Protein AF-A0AAD4LPW8-F1 (afdb_monomer)

Foldseek 3Di:
DPPPPPQDWAKDWDFAPDPDPRFFTKIWTFDQDPNWTKIWIWTQGPVVRDTHTDDMATDPARWQYKDWAFADFQQQPPPPPPDDPDPPPVGTFTKMWTWHQAQWIWIDGPVDNDTRDILDDDDDDDPDPDDLDQQDFFTGDGTWQEKDADPVLRQWIWTWGQNQKIFIGGRNDDSPRGTPGIGNPPGPGGDNYD

Solvent-accessible surface area (backbone atoms only — not comparable to full-atom values): 11285 Å² total; per-residue (Å²): 134,84,79,78,73,77,73,71,60,33,71,46,82,44,72,65,90,70,98,59,80,94,57,62,39,29,43,40,37,35,45,68,58,97,85,45,29,31,35,45,35,28,42,33,42,71,96,75,73,41,76,42,83,72,56,72,44,82,50,97,44,55,59,49,23,68,37,76,44,52,54,68,45,50,67,64,65,76,83,74,72,86,81,66,97,68,67,98,68,88,65,65,41,52,32,40,40,34,20,16,62,44,38,46,52,42,29,31,37,74,87,46,100,51,82,42,45,62,46,68,75,79,79,98,70,77,99,64,80,89,65,85,62,75,77,50,63,44,45,62,68,30,26,24,37,18,54,40,71,37,87,84,55,58,46,36,36,38,39,10,13,57,59,17,28,37,36,34,35,52,40,69,45,65,47,82,71,39,32,76,41,58,44,58,85,82,40,95,49,58,28,68,67,96

InterPro domains:
  IPR001680 WD40 repeat [PF00400] (139-170)
  IPR001680 WD40 repeat [PS50082] (137-172)
  IPR001680 WD40 repeat [SM00320] (131-170)
  IPR015943 WD40/YVTN repeat-like-containing domain superfamily [G3DSA:2.130.10.10] (21-194)
  IPR019775 WD40 repeat, conserved site [PS00678] (157-171)
  IPR036322 WD40-repeat-containing domain superfamily [SSF50978] (92-175)
  IPR044285 Periodic tryptophan protein 1 [PTHR14091] (22-194)

Nearest PDB structures (foldseek):
  8j07-assembly1_q1  TM=5.136E-01  e=5.773E-03  Homo sapiens
  5fxy-assembly4_E  TM=2.939E-01  e=5.039E-04  Homo sapiens
  7aoa-assembly1_G  TM=2.814E-01  e=5.908E-04  Homo sapiens
  1mol-assembly2_B  TM=5.900E-01  e=5.386E+00  Dioscoreophyllum cumminsii
  2qgu-assembly1_A  TM=4.194E-01  e=1.769E+00  Ralstonia pseudosolanacearum GMI1000

Structure (mmCIF, N/CA/C/O backbone):
data_AF-A0AAD4LPW8-F1
#
_entry.id   AF-A0AAD4LPW8-F1
#
loop_
_atom_site.group_PDB
_atom_site.id
_atom_site.type_symbol
_atom_site.label_atom_id
_atom_site.label_alt_id
_atom_site.label_comp_id
_atom_site.label_asym_id
_atom_site.label_entity_id
_atom_site.label_seq_id
_atom_site.pdbx_PDB_ins_code
_atom_site.Cartn_x
_atom_site.Cartn_y
_atom_site.Cartn_z
_atom_site.occupancy
_atom_site.B_iso_or_equiv
_atom_site.auth_seq_id
_atom_site.auth_comp_id
_atom_site.auth_asym_id
_atom_site.auth_atom_id
_atom_site.pdbx_PDB_model_num
ATOM 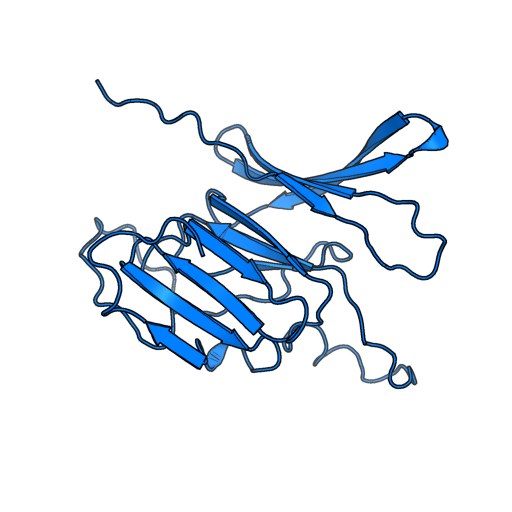1 N N . MET A 1 1 ? 17.846 25.582 -9.496 1.00 32.75 1 MET A N 1
ATOM 2 C CA . MET A 1 1 ? 16.695 25.630 -8.568 1.00 32.75 1 MET A CA 1
ATOM 3 C C . MET A 1 1 ? 16.017 24.270 -8.540 1.00 32.75 1 MET A C 1
ATOM 5 O O . MET A 1 1 ? 15.215 23.969 -9.413 1.00 32.75 1 MET A O 1
ATOM 9 N N . THR A 1 2 ? 16.374 23.423 -7.581 1.00 32.78 2 THR A N 1
ATOM 10 C CA . THR A 1 2 ? 15.652 22.179 -7.294 1.00 32.78 2 THR A CA 1
ATOM 11 C C . THR A 1 2 ? 14.359 22.549 -6.574 1.00 32.78 2 THR A C 1
ATOM 13 O O . THR A 1 2 ? 14.384 23.063 -5.457 1.00 32.78 2 THR A O 1
ATOM 16 N N . LYS A 1 3 ? 13.214 22.368 -7.240 1.00 36.97 3 LYS A N 1
ATOM 17 C CA . LYS A 1 3 ? 11.907 22.489 -6.589 1.00 36.97 3 LYS A CA 1
ATOM 18 C C . LYS A 1 3 ? 11.847 21.408 -5.513 1.00 36.97 3 LYS A C 1
ATOM 20 O O . LYS A 1 3 ? 11.774 20.229 -5.834 1.00 36.97 3 LYS A O 1
ATOM 25 N N . LYS A 1 4 ? 11.921 21.823 -4.249 1.00 35.53 4 LYS A N 1
ATOM 26 C CA . LYS A 1 4 ? 11.616 20.985 -3.090 1.00 35.53 4 LYS A CA 1
ATOM 27 C C . LYS A 1 4 ? 10.133 20.637 -3.227 1.00 35.53 4 LYS A C 1
ATOM 29 O O . LYS A 1 4 ? 9.277 21.474 -2.955 1.00 35.53 4 LYS A O 1
ATOM 34 N N . THR A 1 5 ? 9.825 19.470 -3.785 1.00 38.91 5 THR A N 1
ATOM 35 C CA . THR A 1 5 ? 8.472 18.920 -3.749 1.00 38.91 5 THR A CA 1
ATOM 36 C C . THR A 1 5 ? 8.120 18.785 -2.279 1.00 38.91 5 THR A C 1
ATOM 38 O O . THR A 1 5 ? 8.704 17.969 -1.573 1.00 38.91 5 THR A O 1
ATOM 41 N N . MET A 1 6 ? 7.241 19.663 -1.801 1.00 39.19 6 MET A N 1
ATOM 42 C CA . MET A 1 6 ? 6.574 19.514 -0.517 1.00 39.19 6 MET A CA 1
ATOM 43 C C . MET A 1 6 ? 5.815 18.190 -0.634 1.00 39.19 6 MET A C 1
ATOM 45 O O . MET A 1 6 ? 4.819 18.117 -1.355 1.00 39.19 6 MET A O 1
ATOM 49 N N . GLY A 1 7 ? 6.399 17.116 -0.099 1.00 46.75 7 GLY A N 1
ATOM 50 C CA . GLY A 1 7 ? 5.837 15.777 -0.205 1.00 46.75 7 GLY A CA 1
ATOM 51 C C . GLY A 1 7 ? 4.431 15.818 0.369 1.00 46.75 7 GLY A C 1
ATOM 52 O O . GLY A 1 7 ? 4.245 16.211 1.517 1.00 46.75 7 GLY A O 1
ATOM 53 N N . ARG A 1 8 ? 3.425 15.497 -0.445 1.00 57.12 8 ARG A N 1
ATOM 54 C CA . ARG A 1 8 ? 2.087 15.254 0.085 1.00 57.12 8 ARG A CA 1
ATOM 55 C C . ARG A 1 8 ? 2.178 13.946 0.855 1.00 57.12 8 ARG A C 1
ATOM 57 O O . ARG A 1 8 ? 2.420 12.912 0.246 1.00 57.12 8 ARG A O 1
ATOM 64 N N . HIS A 1 9 ? 2.043 14.019 2.171 1.00 67.12 9 HIS A N 1
ATOM 65 C CA . HIS A 1 9 ? 1.960 12.843 3.025 1.00 67.12 9 HIS A CA 1
ATOM 66 C C . HIS A 1 9 ? 0.650 12.106 2.717 1.00 67.12 9 HIS A C 1
ATOM 68 O O . HIS A 1 9 ? -0.410 12.738 2.778 1.00 67.12 9 HIS A O 1
ATOM 74 N N . PRO A 1 10 ? 0.68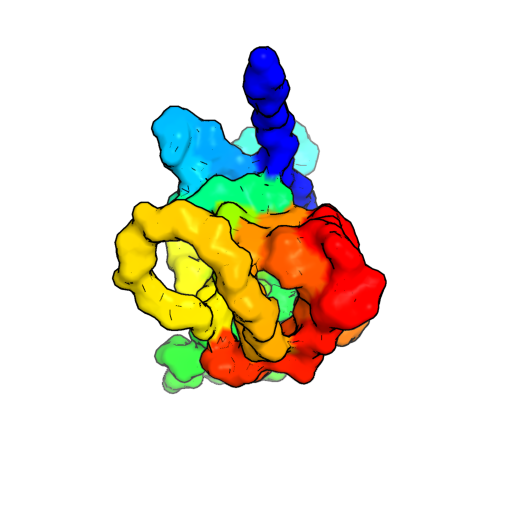9 10.820 2.326 1.00 67.75 10 PRO A N 1
ATOM 75 C CA . PRO A 1 10 ? -0.520 10.026 2.155 1.00 67.75 10 PRO A CA 1
ATOM 76 C C . PRO A 1 10 ? -1.320 9.978 3.459 1.00 67.75 10 PRO A C 1
ATOM 78 O O . PRO A 1 10 ? -0.756 9.757 4.531 1.00 67.75 10 PRO A O 1
ATOM 81 N N . VAL A 1 11 ? -2.633 10.183 3.361 1.00 70.69 11 VAL A N 1
ATOM 82 C CA . VAL A 1 11 ? -3.569 10.113 4.488 1.00 70.69 11 VAL A CA 1
ATOM 83 C C . VAL A 1 11 ? -4.793 9.318 4.058 1.00 70.69 11 VAL A C 1
ATOM 85 O O . VAL A 1 11 ? -5.316 9.532 2.959 1.00 70.69 11 VAL A O 1
ATOM 88 N N . ARG A 1 12 ? -5.271 8.418 4.919 1.00 78.50 12 ARG A N 1
ATOM 89 C CA . ARG A 1 12 ? -6.495 7.649 4.682 1.00 78.50 12 ARG A CA 1
ATOM 90 C C . ARG A 1 12 ? -7.323 7.563 5.957 1.00 78.50 12 ARG A C 1
ATOM 92 O O . ARG A 1 12 ? -6.792 7.283 7.028 1.00 78.50 12 ARG A O 1
ATOM 99 N N . LEU A 1 13 ? -8.622 7.805 5.811 1.00 72.56 13 LEU A N 1
ATOM 100 C CA . LEU A 1 13 ? -9.614 7.484 6.830 1.00 72.56 13 LEU A CA 1
ATOM 101 C C . LEU A 1 13 ? -9.980 6.005 6.694 1.00 72.56 13 LEU A C 1
ATOM 103 O O . LEU A 1 13 ? -10.217 5.519 5.584 1.00 72.56 13 LEU A O 1
ATOM 107 N N . VAL A 1 14 ? -10.004 5.312 7.819 1.00 71.69 14 VAL A N 1
ATOM 108 C CA . VAL A 1 14 ? -10.199 3.874 7.942 1.00 71.69 14 VAL A CA 1
ATOM 109 C C . VAL A 1 14 ? -11.299 3.617 8.963 1.00 71.69 14 VAL A C 1
ATOM 111 O O . VAL A 1 14 ? -11.351 4.282 9.991 1.00 71.69 14 VAL A O 1
ATOM 114 N N . THR A 1 15 ? -12.156 2.635 8.706 1.00 58.91 15 THR A N 1
ATOM 115 C CA . THR A 1 15 ? -13.159 2.183 9.677 1.00 58.91 15 THR A CA 1
ATOM 116 C C . THR A 1 15 ? -12.912 0.694 9.949 1.00 58.91 15 THR A C 1
ATOM 118 O O . THR A 1 15 ? -13.278 -0.134 9.111 1.00 58.91 15 THR A O 1
ATOM 121 N N . PRO A 1 16 ? -12.235 0.330 11.054 1.00 55.53 16 PRO A N 1
ATOM 122 C CA . PRO A 1 16 ? -12.003 -1.057 11.426 1.00 55.53 16 PRO A CA 1
ATOM 123 C C . PRO A 1 16 ? -13.326 -1.739 11.797 1.00 55.53 16 PRO A C 1
ATOM 125 O O . PRO A 1 16 ? -14.114 -1.231 12.592 1.00 55.53 16 PRO A O 1
ATOM 128 N N . TYR A 1 17 ? -13.575 -2.919 11.227 1.00 51.06 17 TYR A N 1
ATOM 129 C CA . TYR A 1 17 ? -14.724 -3.753 11.585 1.00 51.06 17 TYR A CA 1
ATOM 130 C C . TYR A 1 17 ? -14.317 -4.731 12.685 1.00 51.06 17 TYR A C 1
ATOM 132 O O . TYR A 1 17 ? -13.975 -5.878 12.412 1.00 51.06 17 TYR A O 1
ATOM 140 N N . LEU A 1 18 ? -14.349 -4.278 13.936 1.00 49.88 18 LEU A N 1
ATOM 141 C CA . LEU A 1 18 ? -13.960 -5.079 15.098 1.00 49.88 18 LEU A CA 1
ATOM 142 C C . LEU A 1 18 ? -15.156 -5.283 16.036 1.00 49.88 18 LEU A C 1
ATOM 144 O O . LEU A 1 18 ? -15.188 -4.740 17.128 1.00 49.88 18 LEU A O 1
ATOM 148 N N . GLY A 1 19 ? -16.174 -6.036 15.591 1.00 45.19 19 GLY A N 1
ATOM 149 C CA . GLY A 1 19 ? -17.194 -6.695 16.444 1.00 45.19 19 GLY A CA 1
ATOM 150 C C . GLY A 1 19 ? -18.007 -5.851 17.452 1.00 45.19 19 GLY A C 1
ATOM 151 O O . GLY A 1 19 ? -18.804 -6.407 18.202 1.00 45.19 19 GLY A O 1
ATOM 152 N N . SER A 1 20 ? -17.827 -4.536 17.464 1.00 39.06 20 SER A N 1
ATOM 153 C CA . SER A 1 20 ? -18.406 -3.498 18.326 1.00 39.06 20 SER A CA 1
ATOM 154 C C . SER A 1 20 ? -19.072 -2.455 17.405 1.00 39.06 20 SER A C 1
ATOM 156 O O . SER A 1 20 ? -18.844 -2.532 16.191 1.00 39.06 20 SER A O 1
ATOM 158 N N . PRO A 1 21 ? -19.932 -1.520 17.875 1.00 43.72 21 PRO A N 1
ATOM 159 C CA . PRO A 1 21 ? -20.573 -0.559 16.980 1.00 43.72 21 PRO A CA 1
ATOM 160 C C . PRO A 1 21 ? -19.535 0.166 16.102 1.00 43.72 21 PRO A C 1
ATOM 162 O O . PRO A 1 21 ? -18.393 0.326 16.524 1.00 43.72 21 PRO A O 1
ATOM 165 N N . PRO A 1 22 ? -19.912 0.596 14.886 1.00 50.12 22 PRO A N 1
ATOM 166 C CA . PRO A 1 22 ? -19.011 1.127 13.856 1.00 50.12 22 PRO A CA 1
ATOM 167 C C . PRO A 1 22 ? -18.485 2.544 14.176 1.00 50.12 22 PRO A C 1
ATOM 169 O O . PRO A 1 22 ? -18.593 3.441 13.346 1.00 50.12 22 PRO A O 1
ATOM 172 N N . THR A 1 23 ? -17.978 2.779 15.388 1.00 51.69 23 THR A N 1
ATOM 173 C CA . THR A 1 23 ? -17.703 4.123 15.921 1.00 51.69 23 THR A CA 1
ATOM 174 C C . THR A 1 23 ? -16.236 4.532 15.896 1.00 51.69 23 THR A C 1
ATOM 176 O O . THR A 1 23 ? -15.961 5.728 15.887 1.00 51.69 23 THR A O 1
ATOM 179 N N . ASP A 1 24 ? -15.293 3.591 15.830 1.00 63.88 24 ASP A N 1
ATOM 180 C CA . ASP A 1 24 ? -13.871 3.933 15.946 1.00 63.88 24 ASP A CA 1
ATOM 181 C C . ASP A 1 24 ? -13.298 4.300 14.578 1.00 63.88 24 ASP A C 1
ATOM 183 O O . ASP A 1 24 ? -12.647 3.510 13.903 1.00 63.88 24 ASP A O 1
ATOM 187 N N . ASN A 1 25 ? -13.565 5.523 14.131 1.00 78.31 25 ASN A N 1
ATOM 188 C CA . ASN A 1 25 ? -12.955 6.054 12.920 1.00 78.31 25 ASN A CA 1
ATOM 189 C C . ASN A 1 25 ? -11.447 6.217 13.147 1.00 78.31 25 ASN A C 1
ATOM 191 O O . ASN A 1 25 ? -11.024 6.947 14.035 1.00 78.31 25 ASN A O 1
ATOM 195 N N . MET A 1 26 ? -10.617 5.568 12.339 1.00 83.12 26 MET A N 1
ATOM 196 C CA . MET A 1 26 ? -9.165 5.686 12.425 1.00 83.12 26 MET A CA 1
ATOM 197 C C . MET A 1 26 ? -8.615 6.568 11.311 1.00 83.12 26 MET A C 1
ATOM 199 O O . MET A 1 26 ? -9.004 6.455 10.149 1.00 83.12 26 MET A O 1
ATOM 203 N N . LEU A 1 27 ? -7.654 7.419 11.645 1.00 87.62 27 LEU A N 1
ATOM 204 C CA . LEU A 1 27 ? -6.863 8.165 10.679 1.00 87.62 27 LEU A CA 1
ATOM 205 C C . LEU A 1 27 ? -5.469 7.553 10.609 1.00 87.62 27 LEU A C 1
ATOM 207 O O . LEU A 1 27 ? -4.785 7.445 11.623 1.00 87.62 27 LEU A O 1
ATOM 211 N N . VAL A 1 28 ? -5.035 7.197 9.405 1.00 89.62 28 VAL A N 1
ATOM 212 C CA . VAL A 1 28 ? -3.671 6.725 9.158 1.00 89.62 28 VAL A CA 1
ATOM 213 C C . VAL A 1 28 ? -2.951 7.758 8.313 1.00 89.62 28 VAL A C 1
ATOM 215 O O . VAL A 1 28 ? -3.442 8.152 7.248 1.00 89.62 28 VAL A O 1
ATOM 218 N N . THR A 1 29 ? -1.788 8.203 8.778 1.00 91.25 29 THR A N 1
ATOM 219 C CA . THR A 1 29 ? -0.941 9.148 8.049 1.00 91.25 29 THR A CA 1
ATOM 220 C C . THR A 1 29 ? 0.445 8.558 7.850 1.00 91.25 29 THR A C 1
ATOM 222 O O . THR A 1 29 ? 0.968 7.865 8.717 1.00 91.25 29 THR A O 1
ATOM 225 N N . ALA A 1 30 ? 1.039 8.809 6.687 1.00 90.94 30 ALA A N 1
ATOM 226 C CA . ALA A 1 30 ? 2.393 8.374 6.382 1.00 90.94 30 ALA A CA 1
ATOM 227 C C . ALA A 1 30 ? 3.309 9.599 6.289 1.00 90.94 30 ALA A C 1
ATOM 229 O O . ALA A 1 30 ? 3.239 10.388 5.339 1.00 90.94 30 ALA A O 1
ATOM 230 N N . ILE A 1 31 ? 4.157 9.779 7.297 1.00 90.31 31 ILE A N 1
ATOM 231 C CA . ILE A 1 31 ? 4.982 10.971 7.491 1.00 90.31 31 ILE A CA 1
ATOM 232 C C . ILE A 1 31 ? 6.469 10.619 7.439 1.00 90.31 31 ILE A C 1
ATOM 234 O O . ILE A 1 31 ? 6.883 9.491 7.686 1.00 90.31 31 ILE A O 1
ATOM 238 N N . VAL A 1 32 ? 7.290 11.605 7.081 1.00 89.25 32 VAL A N 1
ATOM 239 C CA . VAL A 1 32 ? 8.742 11.522 7.248 1.00 89.25 32 VAL A CA 1
ATOM 240 C C . VAL A 1 32 ? 9.158 12.622 8.202 1.00 89.25 32 VAL A C 1
ATOM 242 O O . VAL A 1 32 ? 9.162 13.798 7.835 1.00 89.25 32 VAL A O 1
ATOM 245 N N . GLU A 1 33 ? 9.508 12.240 9.422 1.00 88.31 33 GLU A N 1
ATOM 246 C CA . GLU A 1 33 ? 9.934 13.166 10.462 1.00 88.31 33 GLU A CA 1
ATOM 247 C C . GLU A 1 33 ? 11.427 12.982 10.710 1.00 88.31 33 GLU A C 1
ATOM 249 O O . GLU A 1 33 ? 11.900 11.869 10.899 1.00 88.31 33 GLU A O 1
ATOM 254 N N . GLN A 1 34 ? 12.202 14.067 10.627 1.00 89.12 34 GLN A N 1
ATOM 255 C CA . GLN A 1 34 ? 13.663 14.019 10.798 1.00 89.12 34 GLN A CA 1
ATOM 256 C C . GLN A 1 34 ? 14.363 12.939 9.943 1.00 89.12 34 GLN A C 1
ATOM 258 O O . GLN A 1 34 ? 15.361 12.358 10.358 1.00 89.12 34 GLN A O 1
ATOM 263 N N . ASN A 1 35 ? 13.863 12.709 8.722 1.00 86.88 35 ASN A N 1
ATOM 264 C CA . ASN A 1 35 ? 14.354 11.684 7.791 1.00 86.88 35 ASN A CA 1
ATOM 265 C C . ASN A 1 35 ? 14.059 10.225 8.202 1.00 86.88 35 ASN A C 1
ATOM 267 O O . ASN A 1 35 ? 14.631 9.304 7.625 1.00 86.88 35 ASN A O 1
ATOM 271 N N . VAL A 1 36 ? 13.153 10.011 9.157 1.00 91.25 36 VAL A N 1
ATOM 272 C CA . VAL A 1 36 ? 12.639 8.695 9.547 1.00 91.25 36 VAL A CA 1
ATOM 273 C C . VAL A 1 36 ? 11.223 8.537 8.981 1.00 91.25 36 VAL A C 1
ATOM 275 O O . VAL A 1 36 ? 10.336 9.316 9.344 1.00 91.25 36 VAL A O 1
ATOM 278 N N . PRO A 1 37 ? 10.991 7.597 8.046 1.00 92.12 37 PRO A N 1
ATOM 279 C CA . PRO A 1 37 ? 9.663 7.349 7.506 1.00 92.12 37 PRO A CA 1
ATOM 280 C C . PRO A 1 37 ? 8.838 6.494 8.478 1.00 92.12 37 PRO A C 1
ATOM 282 O O . PRO A 1 37 ? 9.288 5.446 8.941 1.00 92.12 37 PRO A O 1
ATOM 285 N N . GLN A 1 38 ? 7.623 6.944 8.778 1.00 90.50 38 GLN A N 1
ATOM 286 C CA . GLN A 1 38 ? 6.753 6.332 9.778 1.00 90.50 38 GLN A CA 1
ATOM 287 C C . GLN A 1 38 ? 5.273 6.458 9.398 1.00 90.50 38 GLN A C 1
ATOM 289 O O . GLN A 1 38 ? 4.862 7.396 8.709 1.00 90.50 38 GLN A O 1
ATOM 294 N N . LEU A 1 39 ? 4.474 5.503 9.858 1.00 90.19 39 LEU A N 1
ATOM 295 C CA . LEU A 1 39 ? 3.023 5.592 9.916 1.00 90.19 39 LEU A CA 1
ATOM 296 C C . LEU A 1 39 ? 2.609 6.051 11.297 1.00 90.19 39 LEU A C 1
ATOM 298 O O . LEU A 1 39 ? 3.084 5.489 12.278 1.00 90.19 39 LEU A O 1
ATOM 302 N N . HIS A 1 40 ? 1.689 7.002 11.350 1.00 89.88 40 HIS A N 1
ATOM 303 C CA . HIS A 1 40 ? 1.006 7.394 12.573 1.00 89.88 40 HIS A CA 1
ATOM 304 C C . HIS A 1 40 ? -0.447 6.957 12.490 1.00 89.88 40 HIS A C 1
ATOM 306 O O . HIS A 1 40 ? -1.136 7.237 11.500 1.00 89.88 40 HIS A O 1
ATOM 312 N N . PHE A 1 41 ? -0.908 6.281 13.535 1.00 87.75 41 PHE A N 1
ATOM 313 C CA . PHE A 1 41 ? -2.287 5.840 13.669 1.00 87.75 41 PHE A CA 1
ATOM 314 C C . PHE A 1 41 ? -2.982 6.688 14.723 1.00 87.75 41 PHE A C 1
ATOM 316 O O . PHE A 1 41 ? -2.490 6.828 15.841 1.00 87.75 41 PHE A O 1
ATOM 323 N N . PHE A 1 42 ? -4.149 7.217 14.380 1.00 87.19 42 PHE A N 1
ATOM 324 C CA . PHE A 1 42 ? -4.993 7.967 15.297 1.00 87.19 42 PHE A CA 1
ATOM 325 C C . PHE A 1 42 ? -6.390 7.359 15.342 1.00 87.19 42 PHE A C 1
ATOM 327 O O . PHE A 1 42 ? -6.894 6.904 14.317 1.00 87.19 42 PHE A O 1
ATOM 334 N N . VAL A 1 43 ? -7.028 7.397 16.508 1.00 86.94 43 VAL A N 1
ATOM 335 C CA . VAL A 1 43 ? -8.440 7.041 16.691 1.00 86.94 43 VAL A CA 1
ATOM 336 C C . VAL A 1 43 ? -9.220 8.327 16.928 1.00 86.94 43 VAL A C 1
ATOM 338 O O . VAL A 1 43 ? -8.819 9.168 17.735 1.00 86.94 43 VAL A O 1
ATOM 341 N N . PHE A 1 44 ? -10.308 8.491 16.188 1.00 85.00 44 PHE A N 1
ATOM 342 C CA . PHE A 1 44 ? -11.239 9.596 16.307 1.00 85.00 44 PHE A CA 1
ATOM 343 C C . PHE A 1 44 ? -12.459 9.154 17.111 1.00 85.00 44 PHE A C 1
ATOM 345 O O . PHE A 1 44 ? -13.230 8.303 16.669 1.00 85.00 44 PHE A O 1
ATOM 352 N N . ASP A 1 45 ? -12.625 9.767 18.278 1.00 83.88 45 ASP A N 1
ATOM 353 C CA . ASP A 1 45 ? -13.783 9.597 19.146 1.00 83.88 45 ASP A CA 1
ATOM 354 C C . ASP A 1 45 ? -14.838 10.652 18.785 1.00 83.88 45 ASP A C 1
ATOM 356 O O . ASP A 1 45 ? -14.723 11.825 19.145 1.00 83.88 45 ASP A O 1
ATOM 360 N N . GLU A 1 46 ? -15.855 10.242 18.024 1.00 81.94 46 GLU A N 1
ATOM 361 C CA . GLU A 1 46 ? -16.908 11.127 17.510 1.00 81.94 46 GLU A CA 1
ATOM 362 C C . GLU A 1 46 ? -17.682 11.870 18.624 1.00 81.94 46 GLU A C 1
ATOM 364 O O . GLU A 1 46 ? -17.833 13.087 18.508 1.00 81.94 46 GLU A O 1
ATOM 369 N N . PRO A 1 47 ? -18.109 11.225 19.732 1.00 85.31 47 PRO A N 1
ATOM 370 C CA . PRO A 1 47 ? -18.732 11.909 20.868 1.00 85.31 47 PRO A CA 1
ATOM 371 C C . PRO A 1 47 ? -17.929 13.062 21.480 1.00 85.31 47 PRO A C 1
ATOM 373 O O . PRO A 1 47 ? -18.529 14.020 21.971 1.00 85.31 47 PRO A O 1
ATOM 376 N N . THR A 1 48 ? -16.598 12.959 21.516 1.00 85.69 48 THR A N 1
ATOM 377 C CA . THR A 1 48 ? -15.729 13.971 22.142 1.00 85.69 48 THR A CA 1
ATOM 378 C C . THR A 1 48 ? -15.009 14.858 21.128 1.00 85.69 48 THR A C 1
ATOM 380 O O . THR A 1 48 ? -14.302 15.783 21.531 1.00 85.69 48 THR A O 1
ATOM 383 N N . GLU A 1 49 ? -15.190 14.591 19.829 1.00 86.81 49 GLU A N 1
ATOM 384 C CA . GLU A 1 49 ? -14.445 15.186 18.711 1.00 86.81 49 GLU A CA 1
ATOM 385 C C . GLU A 1 49 ? -12.917 15.130 18.904 1.00 86.81 49 GLU A C 1
ATOM 387 O O . GLU A 1 49 ? -12.164 15.972 18.405 1.00 86.81 49 GLU A O 1
ATOM 392 N N . TYR A 1 50 ? -12.438 14.132 19.648 1.00 85.50 50 TYR A N 1
ATOM 393 C CA . TYR A 1 50 ? -11.033 13.994 19.999 1.00 85.50 50 TYR A CA 1
ATOM 394 C C . TYR A 1 50 ? -10.321 13.037 19.042 1.00 85.50 50 TYR A C 1
ATOM 396 O O . TYR A 1 50 ? -10.773 11.920 18.803 1.00 85.50 50 TYR A O 1
ATOM 404 N N . LEU A 1 51 ? -9.169 13.466 18.521 1.00 86.94 51 LEU A N 1
ATOM 405 C CA . LEU A 1 51 ? -8.269 12.634 17.725 1.00 86.94 51 LEU A CA 1
ATOM 406 C C . LEU A 1 51 ? -7.039 12.278 18.568 1.00 86.94 51 LEU A C 1
ATOM 408 O O . LEU A 1 51 ? -6.155 13.113 18.769 1.00 86.94 51 LEU A O 1
ATOM 412 N N . GLY A 1 52 ? -7.001 11.047 19.075 1.00 84.94 52 GLY A N 1
ATOM 413 C CA . GLY A 1 52 ? -5.927 10.546 19.932 1.00 84.94 52 GLY A CA 1
ATOM 414 C C . GLY A 1 52 ? -4.931 9.666 19.170 1.00 84.94 52 GLY A C 1
ATOM 415 O O . GLY A 1 52 ? -5.349 8.934 18.273 1.00 84.94 52 GLY A O 1
ATOM 416 N N . PRO A 1 53 ? -3.627 9.698 19.503 1.00 85.94 53 PRO A N 1
ATOM 417 C CA . PRO A 1 53 ? -2.655 8.764 18.940 1.00 85.94 53 PRO A CA 1
ATOM 418 C C . PRO A 1 53 ? -2.930 7.336 19.429 1.00 85.94 53 PRO A C 1
ATOM 420 O O . PRO A 1 53 ? -3.322 7.133 20.577 1.00 85.94 53 PRO A O 1
ATOM 423 N N . HIS A 1 54 ? -2.697 6.351 18.566 1.00 82.94 54 HIS A N 1
ATOM 424 C CA . HIS A 1 54 ? -2.876 4.932 18.868 1.00 82.94 54 HIS A CA 1
ATOM 425 C C . HIS A 1 54 ? -1.529 4.200 18.944 1.00 82.94 54 HIS A C 1
ATOM 427 O O . HIS A 1 54 ? -1.177 3.664 19.990 1.00 82.94 54 HIS A O 1
ATOM 433 N N . HIS A 1 55 ? -0.750 4.213 17.865 1.00 85.12 55 HIS A N 1
ATOM 434 C CA . HIS A 1 55 ? 0.641 3.756 17.816 1.00 85.12 55 HIS A CA 1
ATOM 435 C C . HIS A 1 55 ? 1.293 4.281 16.535 1.00 85.12 55 HIS A C 1
ATOM 437 O O . HIS A 1 55 ? 0.601 4.809 15.664 1.00 85.12 55 HIS A O 1
ATOM 443 N N . ASP A 1 56 ? 2.601 4.070 16.410 1.00 87.44 56 ASP A N 1
ATOM 444 C CA . ASP A 1 56 ? 3.364 4.395 15.211 1.00 87.44 56 ASP A CA 1
ATOM 445 C C . ASP A 1 56 ? 4.102 3.156 14.698 1.00 87.44 56 ASP A C 1
ATOM 447 O O . ASP A 1 56 ? 4.447 2.260 15.472 1.00 87.44 56 ASP A O 1
ATOM 451 N N . LEU A 1 57 ? 4.371 3.113 13.393 1.00 88.00 57 LEU A N 1
ATOM 452 C CA . LEU A 1 57 ? 5.120 2.029 12.760 1.00 88.00 57 LEU A CA 1
ATOM 453 C C . LEU A 1 57 ? 6.206 2.580 11.836 1.00 88.00 57 LEU A C 1
ATOM 455 O O . LEU A 1 57 ? 5.952 3.473 11.031 1.00 88.00 57 LEU A O 1
ATOM 459 N N . LEU A 1 58 ? 7.419 2.032 11.920 1.00 89.88 58 LEU A N 1
ATOM 460 C CA . LEU A 1 58 ? 8.533 2.429 11.056 1.00 89.88 58 LEU A CA 1
ATOM 461 C C . LEU A 1 58 ? 8.430 1.772 9.680 1.00 89.88 58 LEU A C 1
ATOM 463 O O . LEU A 1 58 ? 8.252 0.560 9.565 1.00 89.88 58 LEU A O 1
ATOM 467 N N . LEU A 1 59 ? 8.608 2.576 8.637 1.00 89.25 59 LEU A N 1
ATOM 468 C CA . LEU A 1 59 ? 8.614 2.111 7.254 1.00 89.25 59 LEU A CA 1
ATOM 469 C C . LEU A 1 59 ? 10.038 1.837 6.774 1.00 89.25 59 LEU A C 1
ATOM 471 O O . LEU A 1 59 ? 11.008 2.394 7.289 1.00 89.25 59 LEU A O 1
ATOM 475 N N . SER A 1 60 ? 10.173 1.006 5.739 1.00 87.81 60 SER A N 1
ATOM 476 C CA . SER A 1 60 ? 11.487 0.762 5.126 1.00 87.81 60 SER A CA 1
ATOM 477 C C . SER A 1 60 ? 12.013 1.964 4.340 1.00 87.81 60 SER A C 1
ATOM 479 O O . SER A 1 60 ? 13.224 2.113 4.184 1.00 87.81 60 SER A O 1
ATOM 481 N N . SER A 1 61 ? 11.114 2.804 3.820 1.00 92.75 61 SER A N 1
ATOM 482 C CA . SER A 1 61 ? 11.440 3.901 2.912 1.00 92.75 61 SER A CA 1
ATOM 483 C C . SER A 1 61 ? 10.330 4.955 2.877 1.00 92.75 61 SER A C 1
ATOM 485 O O . SER A 1 61 ? 9.283 4.806 3.507 1.00 92.75 61 SER A O 1
ATOM 487 N N . MET A 1 62 ? 10.561 6.055 2.156 1.00 92.50 62 MET A N 1
ATOM 488 C CA . MET A 1 62 ? 9.637 7.189 2.090 1.00 92.50 62 MET A CA 1
ATOM 489 C C . MET A 1 62 ? 8.291 6.769 1.468 1.00 92.50 62 MET A C 1
ATOM 491 O O . MET A 1 62 ? 8.284 6.304 0.324 1.00 92.50 62 MET A O 1
ATOM 495 N N . PRO A 1 63 ? 7.160 6.954 2.174 1.00 94.31 63 PRO A N 1
ATOM 496 C CA . PRO A 1 63 ? 5.841 6.579 1.677 1.00 94.31 63 PRO A CA 1
ATOM 497 C C . PRO A 1 63 ? 5.373 7.524 0.568 1.00 94.31 63 PRO A C 1
ATOM 499 O O . PRO A 1 63 ? 5.532 8.742 0.659 1.00 94.31 63 PRO A O 1
ATOM 502 N N . LEU A 1 64 ? 4.755 6.956 -0.466 1.00 94.38 64 LEU A N 1
ATOM 503 C CA . LEU A 1 64 ? 4.238 7.674 -1.635 1.00 94.38 64 LEU A CA 1
ATOM 504 C C . LEU A 1 64 ? 2.727 7.507 -1.800 1.00 94.38 64 LEU A C 1
ATOM 506 O O . LEU A 1 64 ? 2.050 8.438 -2.231 1.00 94.38 64 LEU A O 1
ATOM 510 N N . CYS A 1 65 ? 2.190 6.343 -1.438 1.00 94.12 65 CYS A N 1
ATOM 511 C CA . CYS A 1 65 ? 0.758 6.069 -1.461 1.00 94.12 65 CYS A CA 1
ATOM 512 C C . CYS A 1 65 ? 0.367 5.076 -0.360 1.00 94.12 65 CYS A C 1
ATOM 514 O O . CYS A 1 65 ? 1.206 4.328 0.143 1.00 94.12 65 CYS A O 1
ATOM 516 N N . LEU A 1 66 ? -0.911 5.097 0.019 1.00 93.25 66 LEU A N 1
ATOM 517 C CA . LEU A 1 66 ? -1.473 4.276 1.086 1.00 93.25 66 LEU A CA 1
ATOM 518 C C . LEU A 1 66 ? -2.890 3.855 0.698 1.00 93.25 66 LEU A C 1
ATOM 520 O O . LEU A 1 66 ? -3.680 4.703 0.283 1.00 93.25 66 LEU A O 1
ATOM 524 N N . GLU A 1 67 ? -3.211 2.574 0.863 1.00 94.25 67 GLU A N 1
ATOM 525 C CA . GLU A 1 67 ? -4.552 2.036 0.640 1.00 94.25 67 GLU A CA 1
ATOM 526 C C . GLU A 1 67 ? -4.949 1.098 1.782 1.00 94.25 67 GLU A C 1
ATOM 528 O O . GLU A 1 67 ? -4.189 0.216 2.176 1.00 94.25 67 GLU A O 1
ATOM 533 N N . TRP A 1 68 ? -6.153 1.289 2.316 1.00 92.06 68 TRP A N 1
ATOM 534 C CA . TRP A 1 68 ? -6.706 0.424 3.355 1.00 92.06 68 TRP A CA 1
ATOM 535 C C . TRP A 1 68 ? -7.470 -0.749 2.746 1.00 92.06 68 TRP A C 1
ATOM 537 O O . TRP A 1 68 ? -8.190 -0.572 1.760 1.00 92.06 68 TRP A O 1
ATOM 547 N N . LEU A 1 69 ? -7.355 -1.924 3.364 1.00 89.44 69 LEU A N 1
ATOM 548 C CA . LEU A 1 69 ? -8.030 -3.138 2.924 1.00 89.44 69 LEU A CA 1
ATOM 549 C C . LEU A 1 69 ? -8.542 -3.970 4.101 1.00 89.44 69 LEU A C 1
ATOM 551 O O . LEU A 1 69 ? -7.862 -4.119 5.116 1.00 89.44 69 LEU A O 1
ATOM 555 N N . ASP A 1 70 ? -9.728 -4.559 3.916 1.00 87.50 70 ASP A N 1
ATOM 556 C CA . ASP A 1 70 ? -10.361 -5.434 4.912 1.00 87.50 70 ASP A CA 1
ATOM 557 C C . ASP A 1 70 ? -10.107 -6.937 4.686 1.00 87.50 70 ASP A C 1
ATOM 559 O O . ASP A 1 70 ? -10.773 -7.800 5.263 1.00 87.50 70 ASP A O 1
ATOM 563 N N . TYR A 1 71 ? -9.170 -7.266 3.794 1.00 86.50 71 TYR A N 1
ATOM 564 C CA . TYR A 1 71 ? -8.971 -8.615 3.276 1.00 86.50 71 TYR A CA 1
ATOM 565 C C 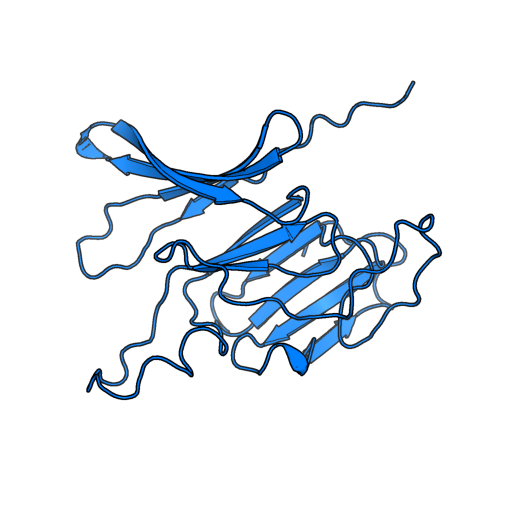. TYR A 1 71 ? -7.743 -9.303 3.891 1.00 86.50 71 TYR A C 1
ATOM 567 O O . TYR A 1 71 ? -6.645 -8.750 3.807 1.00 86.50 71 TYR A O 1
ATOM 575 N N . PRO A 1 72 ? -7.875 -10.523 4.448 1.00 81.38 72 PRO A N 1
ATOM 576 C CA . PRO A 1 72 ? -6.738 -11.253 4.999 1.00 81.38 72 PRO A CA 1
ATOM 577 C C . PRO A 1 72 ? -5.741 -11.636 3.901 1.00 81.38 72 PRO A C 1
ATOM 579 O O . PRO A 1 72 ? -6.076 -12.337 2.946 1.00 81.38 72 PRO A O 1
ATOM 582 N N . VAL A 1 73 ? -4.491 -11.195 4.044 1.00 80.00 73 VAL A N 1
ATOM 583 C CA . VAL A 1 73 ? -3.409 -11.530 3.107 1.00 80.00 73 VAL A CA 1
ATOM 584 C C . VAL A 1 73 ? -2.839 -12.906 3.459 1.00 80.00 73 VAL A C 1
ATOM 586 O O . VAL A 1 73 ? -2.607 -13.200 4.630 1.00 80.00 73 VAL A O 1
ATOM 589 N N . SER A 1 74 ? -2.587 -13.761 2.460 1.00 66.94 74 SER A N 1
ATOM 590 C CA . SER A 1 74 ? -2.248 -15.187 2.652 1.00 66.94 74 SER A CA 1
ATOM 591 C C . SER A 1 74 ? -1.028 -15.479 3.545 1.00 66.94 74 SER A C 1
ATOM 593 O O . SER A 1 74 ? -0.852 -16.633 3.947 1.00 66.94 74 SER A O 1
ATOM 595 N N . SER A 1 75 ? -0.169 -14.502 3.829 1.00 56.53 75 SER A N 1
ATOM 596 C CA . SER A 1 75 ? 0.986 -14.656 4.721 1.00 56.53 75 SER A CA 1
ATOM 597 C C . SER A 1 75 ? 0.683 -14.364 6.195 1.00 56.53 75 SER A C 1
ATOM 599 O O . SER A 1 75 ? 1.501 -14.713 7.034 1.00 56.53 75 SER A O 1
ATOM 601 N N . ALA A 1 76 ? -0.482 -13.794 6.521 1.00 51.97 76 ALA A N 1
ATOM 602 C CA . ALA A 1 76 ? -0.847 -13.428 7.890 1.00 51.97 76 ALA A CA 1
ATOM 603 C C . ALA A 1 76 ? -1.233 -14.626 8.771 1.00 51.97 76 ALA A C 1
ATOM 605 O O . ALA A 1 76 ? -0.955 -14.627 9.961 1.00 51.97 76 ALA A O 1
ATOM 606 N N . ASN A 1 77 ? -1.862 -15.656 8.191 1.00 47.44 77 ASN A N 1
ATOM 607 C CA . ASN A 1 77 ? -2.638 -16.631 8.973 1.00 47.44 77 ASN A CA 1
ATOM 608 C C . ASN A 1 77 ? -2.210 -18.096 8.772 1.00 47.44 77 ASN A C 1
ATOM 610 O O . ASN A 1 77 ? -2.995 -18.998 9.047 1.00 47.44 77 ASN A O 1
ATOM 614 N N . LYS A 1 78 ? -0.999 -18.380 8.266 1.00 49.09 78 LYS A N 1
ATOM 615 C CA . LYS A 1 78 ? -0.557 -19.781 8.079 1.00 49.09 78 LYS A CA 1
ATOM 616 C C . LYS A 1 78 ? 0.161 -20.390 9.286 1.00 49.09 78 LYS A C 1
ATOM 618 O O . LYS A 1 78 ? 0.245 -21.613 9.337 1.00 49.09 78 LYS A O 1
ATOM 623 N N . GLU A 1 79 ? 0.641 -19.589 10.240 1.00 45.72 79 GLU A N 1
ATOM 624 C CA . GLU A 1 79 ? 1.459 -20.096 11.359 1.00 45.72 79 GLU A CA 1
ATOM 625 C C . GLU A 1 79 ? 0.775 -20.049 12.741 1.00 45.72 79 GLU A C 1
ATOM 627 O O . GLU A 1 79 ? 1.223 -20.765 13.631 1.00 45.72 79 GLU A O 1
ATOM 632 N N . GLU A 1 80 ? -0.353 -19.343 12.926 1.00 44.38 80 GLU A N 1
ATOM 633 C CA . GLU A 1 80 ? -1.003 -19.226 14.254 1.00 44.38 80 GLU A CA 1
ATOM 634 C C . GLU A 1 80 ? -2.387 -19.882 14.410 1.00 44.38 80 GLU A C 1
ATOM 636 O O . GLU A 1 80 ? -2.914 -19.934 15.518 1.00 44.38 80 GLU A O 1
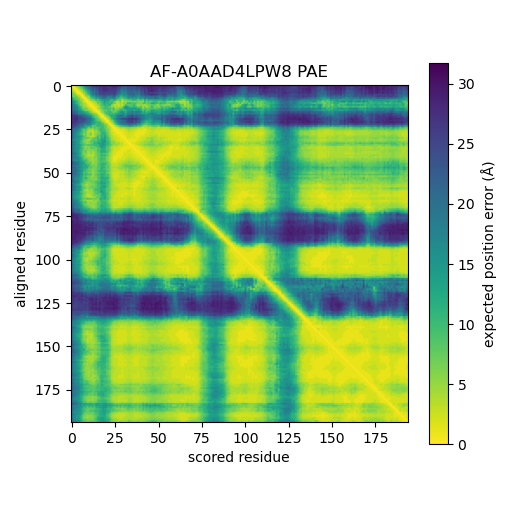ATOM 641 N N . SER A 1 81 ? -2.973 -20.495 13.376 1.00 40.69 81 SER A N 1
ATOM 642 C CA . SER A 1 81 ? -4.227 -21.251 13.540 1.00 40.69 81 SER A CA 1
ATOM 643 C C . SER A 1 81 ? -3.979 -22.760 13.667 1.00 40.69 81 SER A C 1
ATOM 645 O O . SER A 1 81 ? -4.486 -23.550 12.868 1.00 40.69 81 SER A O 1
ATOM 647 N N . MET A 1 82 ? -3.178 -23.177 14.653 1.00 41.72 82 MET A N 1
ATOM 648 C CA . MET A 1 82 ? -3.151 -24.581 15.095 1.00 41.72 82 MET A CA 1
ATOM 649 C C . MET A 1 82 ? -4.002 -24.829 16.351 1.00 41.72 82 MET A C 1
ATOM 651 O O . MET A 1 82 ? -4.083 -25.976 16.776 1.00 41.72 82 MET A O 1
ATOM 655 N N . ASP A 1 83 ? -4.696 -23.827 16.919 1.00 38.72 83 ASP A N 1
ATOM 656 C CA . ASP A 1 83 ? -5.549 -24.109 18.089 1.00 38.72 83 ASP A CA 1
ATOM 657 C C . ASP A 1 83 ? -6.731 -23.159 18.381 1.00 38.72 83 ASP A C 1
ATOM 659 O O . ASP A 1 83 ? -7.123 -22.995 19.536 1.00 38.72 83 ASP A O 1
ATOM 663 N N . THR A 1 84 ? -7.392 -22.579 17.370 1.00 39.34 84 THR A N 1
ATOM 664 C CA . THR A 1 84 ? -8.742 -22.021 17.583 1.00 39.34 84 THR A CA 1
ATOM 665 C C . THR A 1 84 ? -9.743 -22.527 16.553 1.00 39.34 84 THR A C 1
ATOM 667 O O . THR A 1 84 ? -9.580 -22.426 15.339 1.00 39.34 84 THR A O 1
ATOM 670 N N . LYS A 1 85 ? -10.813 -23.127 17.077 1.00 44.03 85 LYS A N 1
ATOM 671 C CA . LYS A 1 85 ? -12.027 -23.510 16.357 1.00 44.03 85 LYS A CA 1
ATOM 672 C C . LYS A 1 85 ? -12.845 -22.264 16.007 1.00 44.03 85 LYS A C 1
ATOM 674 O O . LYS A 1 85 ? -13.985 -22.154 16.450 1.00 44.03 85 LYS A O 1
ATOM 679 N N . ASP A 1 86 ? -12.294 -21.341 15.236 1.00 41.34 86 ASP A N 1
ATOM 680 C CA . ASP A 1 86 ? -13.086 -20.228 14.725 1.00 41.34 86 ASP A CA 1
ATOM 681 C C . ASP A 1 86 ? -13.625 -20.593 13.347 1.00 41.34 86 ASP A C 1
ATOM 683 O O . ASP A 1 86 ? -12.922 -21.130 12.491 1.00 41.34 86 ASP A O 1
ATOM 687 N N . GLY A 1 87 ? -14.938 -20.426 13.198 1.00 38.28 87 GLY A N 1
ATOM 688 C CA . GLY A 1 87 ? -15.711 -20.866 12.046 1.00 38.28 87 GLY A CA 1
ATOM 689 C C . GLY A 1 87 ? -15.340 -20.136 10.746 1.00 38.28 87 GLY A C 1
ATOM 690 O O . GLY A 1 87 ? -14.275 -19.538 10.627 1.00 38.28 87 GLY A O 1
ATOM 691 N N . PRO A 1 88 ? -16.222 -20.137 9.736 1.00 47.03 88 PRO A N 1
ATOM 692 C CA . PRO A 1 88 ? -15.978 -19.518 8.427 1.00 47.03 88 PRO A CA 1
ATOM 693 C C . PRO A 1 88 ? -15.862 -17.973 8.454 1.00 47.03 88 PRO A C 1
ATOM 695 O O . PRO A 1 88 ? -16.119 -17.345 7.433 1.00 47.03 88 PRO A O 1
ATOM 698 N N . ASP A 1 89 ? -15.494 -17.370 9.593 1.00 43.00 89 ASP A N 1
ATOM 699 C CA . ASP A 1 89 ? -15.569 -15.950 9.951 1.00 43.00 89 ASP A CA 1
ATOM 700 C C . ASP A 1 89 ? -14.220 -15.258 10.224 1.00 43.00 89 ASP A C 1
ATOM 702 O O . ASP A 1 89 ? -14.213 -14.076 10.557 1.00 43.00 89 ASP A O 1
ATOM 706 N N . SER A 1 90 ? -13.074 -15.882 9.919 1.00 52.81 90 SER A N 1
ATOM 707 C CA . SER A 1 90 ? -11.837 -15.123 9.621 1.00 52.81 90 SER A CA 1
ATOM 708 C C . SER A 1 90 ? -11.969 -14.415 8.250 1.00 52.81 90 SER A C 1
ATOM 710 O O . SER A 1 90 ? -11.216 -14.656 7.310 1.00 52.81 90 SER A O 1
ATOM 712 N N . ARG A 1 91 ? -13.043 -13.628 8.064 1.00 59.22 91 ARG A N 1
ATOM 713 C CA . ARG A 1 91 ? -13.475 -13.040 6.775 1.00 59.22 91 ARG A CA 1
ATOM 714 C C . ARG A 1 91 ? -13.043 -11.595 6.573 1.00 59.22 91 ARG A C 1
ATOM 716 O O . ARG A 1 91 ? -13.148 -11.098 5.445 1.00 59.22 91 ARG A O 1
ATOM 723 N N . PHE A 1 92 ? -12.606 -10.947 7.644 1.00 67.56 92 PHE A N 1
ATOM 724 C CA . PHE A 1 92 ? -12.257 -9.538 7.693 1.00 67.56 92 PHE A CA 1
ATOM 725 C C . PHE A 1 92 ? -11.010 -9.374 8.560 1.00 67.56 92 PHE A C 1
ATOM 727 O O . PHE A 1 92 ? -10.900 -10.015 9.601 1.00 67.56 92 PHE A O 1
ATOM 734 N N . GLY A 1 93 ? -10.075 -8.546 8.116 1.00 74.62 93 GLY A N 1
ATOM 735 C CA . GLY A 1 93 ? -8.955 -8.084 8.934 1.00 74.62 93 GLY A CA 1
ATOM 736 C C . GLY A 1 93 ? -8.695 -6.613 8.656 1.00 74.62 93 GLY A C 1
ATOM 737 O O . GLY A 1 93 ? -9.312 -6.048 7.763 1.00 74.62 93 GLY A O 1
ATOM 738 N N . ASN A 1 94 ? -7.823 -5.975 9.421 1.00 82.94 94 ASN A N 1
ATOM 739 C CA . ASN A 1 94 ? -7.552 -4.551 9.284 1.00 82.94 94 ASN A CA 1
ATOM 740 C C . ASN A 1 94 ? -6.121 -4.363 8.783 1.00 82.94 94 ASN A C 1
ATOM 742 O O . ASN A 1 94 ? -5.166 -4.557 9.537 1.00 82.94 94 ASN A O 1
ATOM 746 N N . TYR A 1 95 ? -5.957 -4.033 7.502 1.00 87.88 95 TYR A N 1
ATOM 747 C CA . TYR A 1 95 ? -4.636 -3.933 6.891 1.00 87.88 95 TYR A CA 1
ATOM 748 C C . TYR A 1 95 ? -4.458 -2.638 6.112 1.00 87.88 95 TYR A C 1
ATOM 750 O O . TYR A 1 95 ? -5.403 -2.037 5.593 1.00 87.88 95 TYR A O 1
ATOM 758 N N . VAL A 1 96 ? -3.201 -2.241 5.976 1.00 91.06 96 VAL A N 1
ATOM 759 C CA . VAL A 1 96 ? -2.787 -1.111 5.158 1.00 91.06 96 VAL A CA 1
ATOM 760 C C . VAL A 1 96 ? -1.701 -1.546 4.186 1.00 91.06 96 VAL A C 1
ATOM 762 O O . VAL A 1 96 ? -0.672 -2.085 4.589 1.00 91.06 96 VAL A O 1
ATOM 765 N N . ALA A 1 97 ? -1.947 -1.321 2.897 1.00 93.94 97 ALA A N 1
ATOM 766 C CA . ALA A 1 97 ? -0.966 -1.470 1.834 1.00 93.94 97 ALA A CA 1
ATOM 767 C C . ALA A 1 97 ? -0.293 -0.124 1.555 1.00 93.94 97 ALA A C 1
ATOM 769 O O . ALA A 1 97 ? -0.953 0.916 1.482 1.00 93.94 97 ALA A O 1
ATOM 770 N N . ILE A 1 98 ? 1.025 -0.144 1.386 1.00 94.81 98 ILE A N 1
ATOM 771 C CA . ILE A 1 98 ? 1.857 1.054 1.298 1.00 94.81 98 ILE A CA 1
ATOM 772 C C . ILE A 1 98 ? 2.804 0.914 0.120 1.00 94.81 98 ILE A C 1
ATOM 774 O O . ILE A 1 98 ? 3.523 -0.077 -0.014 1.00 94.81 98 ILE A O 1
ATOM 778 N N . GLY A 1 99 ? 2.804 1.937 -0.728 1.00 95.50 99 GLY A N 1
ATOM 779 C CA . GLY A 1 99 ? 3.811 2.114 -1.759 1.00 95.50 99 GLY A CA 1
ATOM 780 C C . GLY A 1 99 ? 4.863 3.106 -1.291 1.00 95.50 99 GLY A C 1
ATOM 781 O O . GLY A 1 99 ? 4.521 4.176 -0.779 1.00 95.50 99 GLY A O 1
ATOM 782 N N . THR A 1 100 ? 6.134 2.757 -1.461 1.00 95.50 100 THR A N 1
ATOM 783 C CA . THR A 1 100 ? 7.272 3.593 -1.059 1.00 95.50 100 THR A CA 1
ATOM 784 C C . THR A 1 100 ? 8.186 3.885 -2.253 1.00 95.50 100 THR A C 1
ATOM 786 O O . THR A 1 100 ? 7.872 3.531 -3.393 1.00 95.50 100 THR A O 1
ATOM 789 N N . LEU A 1 101 ? 9.323 4.546 -2.011 1.00 94.44 101 LEU A N 1
ATOM 790 C CA . LEU A 1 101 ? 10.393 4.655 -3.011 1.00 94.44 101 LEU A CA 1
ATOM 791 C C . LEU A 1 101 ? 11.022 3.299 -3.368 1.00 94.44 101 LEU A C 1
ATOM 793 O O . LEU A 1 101 ? 11.658 3.196 -4.415 1.00 94.44 101 LEU A O 1
ATOM 797 N N . GLU A 1 102 ? 10.831 2.272 -2.540 1.00 94.44 102 GLU A N 1
ATOM 798 C CA . GLU A 1 102 ? 11.224 0.908 -2.875 1.00 94.44 102 GLU A CA 1
ATOM 799 C C . GLU A 1 102 ? 10.213 0.262 -3.835 1.00 94.44 102 GLU A C 1
ATOM 801 O O . GLU A 1 102 ? 9.029 0.613 -3.840 1.00 94.44 102 GLU A O 1
ATOM 806 N N . PRO A 1 103 ? 10.649 -0.717 -4.643 1.00 94.31 103 PRO A N 1
ATOM 807 C CA . PRO A 1 103 ? 9.772 -1.424 -5.573 1.00 94.31 103 PRO A CA 1
ATOM 808 C C . PRO A 1 103 ? 8.821 -2.426 -4.899 1.00 94.31 103 PRO A C 1
ATOM 810 O O . PRO A 1 103 ? 8.016 -3.065 -5.577 1.00 94.31 103 PRO A O 1
ATOM 813 N N . GLU A 1 104 ? 8.928 -2.619 -3.586 1.00 92.69 104 GLU A N 1
ATOM 814 C CA . GLU A 1 104 ? 8.092 -3.552 -2.834 1.00 92.69 104 GLU A CA 1
ATOM 815 C C . GLU A 1 104 ? 6.829 -2.851 -2.307 1.00 92.69 104 GLU A C 1
ATOM 817 O O . GLU A 1 104 ? 6.877 -1.717 -1.829 1.00 92.69 104 GLU A O 1
ATOM 822 N N . ILE A 1 105 ? 5.689 -3.546 -2.377 1.00 94.50 105 ILE A N 1
ATOM 823 C CA . ILE A 1 105 ? 4.450 -3.123 -1.710 1.00 94.50 105 ILE A CA 1
ATOM 824 C C . ILE A 1 105 ? 4.495 -3.667 -0.286 1.00 94.50 105 ILE A C 1
ATOM 826 O O . ILE A 1 105 ? 4.568 -4.877 -0.092 1.00 94.50 105 ILE A O 1
ATOM 830 N N . GLU A 1 106 ? 4.434 -2.805 0.717 1.00 91.62 106 GLU A N 1
ATOM 831 C CA . GLU A 1 106 ? 4.421 -3.251 2.109 1.00 91.62 106 GLU A CA 1
ATOM 832 C C . GLU A 1 106 ? 2.984 -3.376 2.604 1.00 91.62 106 GLU A C 1
ATOM 834 O O . GLU A 1 106 ? 2.185 -2.468 2.385 1.00 91.62 106 GLU A O 1
ATOM 839 N N . ILE A 1 107 ? 2.644 -4.487 3.263 1.00 91.12 107 ILE A N 1
ATOM 840 C CA . ILE A 1 107 ? 1.337 -4.650 3.906 1.00 91.12 107 ILE A CA 1
ATOM 841 C C . ILE A 1 107 ? 1.526 -4.909 5.396 1.00 91.12 107 ILE A C 1
ATOM 843 O O . ILE A 1 107 ? 2.193 -5.866 5.805 1.00 91.12 107 ILE A O 1
ATOM 847 N N . TYR A 1 108 ? 0.888 -4.063 6.194 1.00 87.50 108 TYR A N 1
ATOM 848 C CA . TYR A 1 108 ? 0.886 -4.129 7.649 1.00 87.50 108 TYR A CA 1
ATOM 849 C C . TYR A 1 108 ? -0.526 -4.426 8.138 1.00 87.50 108 TYR A C 1
ATOM 851 O O . TYR A 1 108 ? -1.493 -3.908 7.577 1.00 87.50 108 TYR A O 1
ATOM 859 N N . SER A 1 109 ? -0.650 -5.267 9.164 1.00 85.00 109 SER A N 1
ATOM 860 C CA . SER A 1 109 ? -1.883 -5.299 9.950 1.00 85.00 109 SER A CA 1
ATOM 861 C C . SER A 1 109 ? -1.870 -4.080 10.856 1.00 85.00 109 SER A C 1
ATOM 863 O O . SER A 1 109 ? -0.838 -3.748 11.419 1.00 85.00 109 SER A O 1
ATOM 865 N N . ILE A 1 110 ? -2.999 -3.392 10.950 1.00 80.50 110 ILE A N 1
ATOM 866 C CA . ILE A 1 110 ? -3.173 -2.231 11.829 1.00 80.50 110 ILE A CA 1
ATOM 867 C C . ILE A 1 110 ? -3.450 -2.690 13.270 1.00 80.50 110 ILE A C 1
ATOM 869 O O . ILE A 1 110 ? -3.260 -1.935 14.219 1.00 80.50 110 ILE A O 1
ATOM 873 N N . ASP A 1 111 ? -3.878 -3.941 13.438 1.00 72.88 111 ASP A N 1
ATOM 874 C CA . ASP A 1 111 ? -4.171 -4.526 14.746 1.00 72.88 111 ASP A CA 1
ATOM 875 C C . ASP A 1 111 ? -2.908 -5.112 15.405 1.00 72.88 111 ASP A C 1
ATOM 877 O O . ASP A 1 111 ? -2.875 -5.325 16.616 1.00 72.88 111 ASP A O 1
ATOM 881 N N 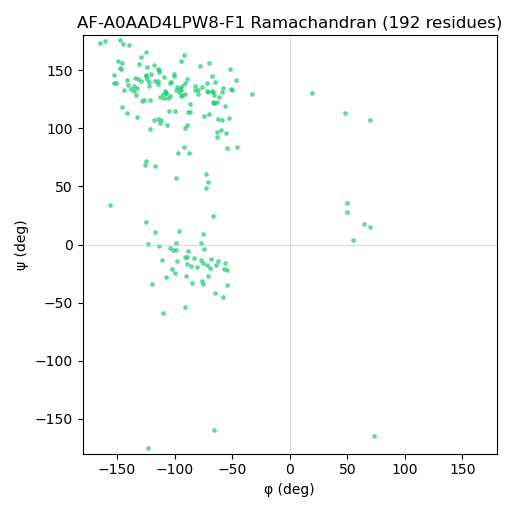. LEU A 1 112 ? -1.856 -5.361 14.616 1.00 65.00 112 LEU A N 1
ATOM 882 C CA . LEU A 1 112 ? -0.574 -5.903 15.065 1.00 65.00 112 LEU A CA 1
ATOM 883 C C . LEU A 1 112 ? 0.526 -4.853 14.888 1.00 65.00 112 LEU A C 1
ATOM 885 O O . LEU A 1 112 ? 0.521 -4.087 13.935 1.00 65.00 112 LEU A O 1
ATOM 889 N N . LEU A 1 113 ? 1.531 -4.861 15.761 1.00 59.50 113 LEU A N 1
ATOM 890 C CA . LEU A 1 113 ? 2.691 -3.966 15.634 1.00 59.50 113 LEU A CA 1
ATOM 891 C C . LEU A 1 113 ? 3.695 -4.420 14.550 1.00 59.50 113 LEU A C 1
ATOM 893 O O . LEU A 1 113 ? 4.713 -3.760 14.347 1.00 59.50 113 LEU A O 1
ATOM 897 N N . ASP A 1 114 ? 3.413 -5.526 13.849 1.00 54.94 114 ASP A N 1
ATOM 898 C CA . ASP A 1 114 ? 4.348 -6.209 12.952 1.00 54.94 114 ASP A CA 1
ATOM 899 C C . ASP A 1 114 ? 3.940 -6.169 11.469 1.00 54.94 114 ASP A C 1
ATOM 901 O O . ASP A 1 114 ? 2.766 -6.143 11.088 1.00 54.94 114 ASP A O 1
ATOM 905 N N . SER A 1 115 ? 4.949 -6.213 10.590 1.00 56.47 115 SER A N 1
ATOM 906 C CA . SER A 1 115 ? 4.755 -6.332 9.139 1.00 56.47 115 SER A CA 1
ATOM 907 C C . SER A 1 115 ? 4.257 -7.722 8.753 1.00 56.47 115 SER A C 1
ATOM 909 O O . SER A 1 115 ? 4.880 -8.715 9.126 1.00 56.47 115 SER A O 1
ATOM 911 N N . VAL A 1 116 ? 3.203 -7.799 7.937 1.00 58.44 116 VAL A N 1
ATOM 912 C CA . VAL A 1 116 ? 2.486 -9.060 7.676 1.00 58.44 116 VAL A CA 1
ATOM 913 C C . VAL A 1 116 ? 2.754 -9.625 6.280 1.00 58.44 116 VAL A C 1
ATOM 915 O O . VAL A 1 116 ? 2.713 -10.840 6.063 1.00 58.44 116 VAL A O 1
ATOM 918 N N . ALA A 1 117 ? 3.057 -8.769 5.301 1.00 59.75 117 ALA A N 1
ATOM 919 C CA . ALA A 1 117 ? 3.433 -9.229 3.970 1.00 59.75 117 ALA A CA 1
ATOM 920 C C . ALA A 1 117 ? 4.379 -8.261 3.254 1.00 59.75 117 ALA A C 1
ATOM 922 O O . ALA A 1 117 ? 4.192 -7.046 3.260 1.00 59.75 117 ALA A O 1
ATOM 923 N N . ARG A 1 118 ? 5.369 -8.841 2.569 1.00 58.41 118 ARG A N 1
ATOM 924 C CA . ARG A 1 118 ? 6.234 -8.176 1.589 1.00 58.41 118 ARG A CA 1
ATOM 925 C C . ARG A 1 118 ? 6.295 -9.079 0.352 1.00 58.41 118 ARG A C 1
ATOM 927 O O . ARG A 1 118 ? 6.888 -10.159 0.448 1.00 58.41 118 ARG A O 1
ATOM 934 N N . PRO A 1 119 ? 5.689 -8.718 -0.792 1.00 54.28 119 PRO A N 1
ATOM 935 C CA . PRO A 1 119 ? 5.940 -9.381 -2.065 1.00 54.28 119 PRO A CA 1
ATOM 936 C C . PRO A 1 119 ? 7.415 -9.161 -2.417 1.00 54.28 119 PRO A C 1
ATOM 938 O O . PRO A 1 119 ? 7.803 -8.118 -2.935 1.00 54.28 119 PRO A O 1
ATOM 941 N N . ARG A 1 120 ? 8.267 -10.112 -2.022 1.00 51.69 120 ARG A N 1
ATOM 942 C CA . ARG A 1 120 ? 9.724 -9.967 -2.096 1.00 51.69 120 ARG A CA 1
ATOM 943 C C . ARG A 1 120 ? 10.223 -10.027 -3.533 1.00 51.69 120 ARG A C 1
ATOM 945 O O . ARG A 1 120 ? 9.979 -11.002 -4.243 1.00 51.69 120 ARG A O 1
ATOM 952 N N . GLY A 1 121 ? 11.069 -9.063 -3.885 1.00 45.12 121 GLY A N 1
ATOM 953 C CA . GLY A 1 121 ? 11.861 -9.036 -5.112 1.00 45.12 121 GLY A CA 1
ATOM 954 C C . GLY A 1 121 ? 13.352 -8.860 -4.816 1.00 45.12 121 GLY A C 1
ATOM 955 O O . GLY A 1 121 ? 13.910 -7.833 -5.151 1.00 45.12 121 GLY A O 1
ATOM 956 N N . ARG A 1 122 ? 13.999 -9.869 -4.207 1.00 38.62 122 ARG A N 1
ATOM 957 C CA . ARG A 1 122 ? 15.466 -10.009 -3.997 1.00 38.62 122 ARG A CA 1
ATOM 958 C C . ARG A 1 122 ? 16.243 -8.790 -3.433 1.00 38.62 122 ARG A C 1
ATOM 960 O O . ARG A 1 122 ? 16.613 -7.885 -4.162 1.00 38.62 122 ARG A O 1
ATOM 967 N N . GLY A 1 123 ? 16.741 -8.974 -2.203 1.00 35.38 123 GLY A N 1
ATOM 968 C CA . GLY A 1 123 ? 18.148 -8.771 -1.807 1.00 35.38 123 GLY A CA 1
ATOM 969 C C . GLY A 1 123 ? 18.697 -7.341 -1.761 1.00 35.38 123 GLY A C 1
ATOM 970 O O . GLY A 1 123 ? 19.067 -6.780 -2.786 1.00 35.38 123 GLY A O 1
ATOM 971 N N . HIS A 1 124 ? 18.894 -6.828 -0.541 1.00 43.78 124 HIS A N 1
ATOM 972 C CA . HIS A 1 124 ? 19.695 -5.634 -0.262 1.00 43.78 124 HIS A CA 1
ATOM 973 C C . HIS A 1 124 ? 21.092 -5.762 -0.889 1.00 43.78 124 HIS A C 1
ATOM 975 O O . HIS A 1 124 ? 21.933 -6.533 -0.426 1.00 43.78 124 HIS A O 1
ATOM 981 N N . GLY A 1 125 ? 21.339 -4.986 -1.938 1.00 36.31 125 GLY A N 1
ATOM 982 C CA . GLY A 1 125 ? 22.642 -4.807 -2.557 1.00 36.31 125 GLY A CA 1
ATOM 983 C C . GLY A 1 125 ? 22.780 -3.347 -2.960 1.00 36.31 125 GLY A C 1
ATOM 984 O O . GLY A 1 125 ? 22.012 -2.903 -3.802 1.00 36.31 125 GLY A O 1
ATOM 985 N N . GLN A 1 126 ? 23.709 -2.663 -2.279 1.00 35.38 126 GLN A N 1
ATOM 986 C CA . GLN A 1 126 ? 24.323 -1.343 -2.511 1.00 35.38 126 GLN A CA 1
ATOM 987 C C . GLN A 1 126 ? 23.587 -0.352 -3.433 1.00 35.38 126 GLN A C 1
ATOM 989 O O . GLN A 1 126 ? 23.287 -0.660 -4.582 1.00 35.38 126 GLN A O 1
ATOM 994 N N . GLU A 1 127 ? 23.416 0.885 -2.948 1.00 44.44 127 GLU A N 1
ATOM 995 C CA . GLU A 1 127 ? 23.014 2.062 -3.732 1.00 44.44 127 GLU A CA 1
ATOM 996 C C . GLU A 1 127 ? 23.951 2.285 -4.939 1.00 44.44 127 GLU A C 1
ATOM 998 O O . GLU A 1 127 ? 24.880 3.092 -4.915 1.00 44.44 127 GLU A O 1
ATOM 1003 N N . GLU A 1 128 ? 23.708 1.573 -6.036 1.00 40.88 128 GLU A N 1
ATOM 1004 C CA . GLU A 1 128 ? 24.206 1.938 -7.352 1.00 40.88 128 GLU A CA 1
ATOM 1005 C C . GLU A 1 128 ? 23.161 2.817 -8.035 1.00 40.88 128 GLU A C 1
ATOM 1007 O O . GLU A 1 128 ? 21.983 2.462 -8.111 1.00 40.88 128 GLU A O 1
ATOM 1012 N N . LYS A 1 129 ? 23.616 3.968 -8.551 1.00 41.19 129 LYS A N 1
ATOM 1013 C CA . LYS A 1 129 ? 22.849 4.901 -9.391 1.00 41.19 129 LYS A CA 1
ATOM 1014 C C . LYS A 1 129 ? 21.842 4.152 -10.260 1.00 41.19 129 LYS A C 1
ATOM 1016 O O . LYS A 1 129 ? 22.256 3.237 -10.968 1.00 41.19 129 LYS A O 1
ATOM 1021 N N . ALA A 1 130 ? 20.579 4.589 -10.230 1.00 45.94 130 ALA A N 1
ATOM 1022 C CA . ALA A 1 130 ? 19.447 4.037 -10.971 1.00 45.94 130 ALA A CA 1
ATOM 1023 C C . ALA A 1 130 ? 19.787 3.755 -12.449 1.00 45.94 130 ALA A C 1
ATOM 1025 O O . ALA A 1 130 ? 19.545 4.564 -13.345 1.00 45.94 130 ALA A O 1
ATOM 1026 N N . LYS A 1 131 ? 20.380 2.588 -12.711 1.00 47.09 131 LYS A N 1
ATOM 1027 C CA . LYS A 1 131 ? 20.355 1.947 -14.018 1.00 47.09 131 LYS A CA 1
ATOM 1028 C C . LYS A 1 131 ? 18.904 1.558 -14.225 1.00 47.09 131 LYS A C 1
ATOM 1030 O O . LYS A 1 131 ? 18.304 0.980 -13.323 1.00 47.09 131 LYS A O 1
ATOM 1035 N N . HIS A 1 132 ? 18.362 1.882 -15.392 1.00 53.41 132 HIS A N 1
ATOM 1036 C CA . HIS A 1 132 ? 17.020 1.486 -15.798 1.00 53.41 132 HIS A CA 1
ATOM 1037 C C . HIS A 1 132 ? 16.915 -0.043 -15.700 1.00 53.41 132 HIS A C 1
ATOM 1039 O O . HIS A 1 132 ? 17.394 -0.766 -16.577 1.00 53.41 132 HIS A O 1
ATOM 1045 N N . ARG A 1 133 ? 16.391 -0.545 -14.577 1.00 66.88 133 ARG A N 1
ATOM 1046 C CA . ARG A 1 133 ? 16.171 -1.975 -14.373 1.00 66.88 133 ARG A CA 1
ATOM 1047 C C . ARG A 1 133 ? 15.100 -2.376 -15.380 1.00 66.88 133 ARG A C 1
ATOM 1049 O O . ARG A 1 133 ? 14.082 -1.701 -15.507 1.00 66.88 133 ARG A O 1
ATOM 1056 N N . SER A 1 134 ? 15.360 -3.417 -16.165 1.00 77.38 134 SER A N 1
ATOM 1057 C CA . SER A 1 134 ? 14.372 -3.920 -17.118 1.00 77.38 134 SER A CA 1
ATOM 1058 C C . SER A 1 134 ? 13.111 -4.321 -16.357 1.00 77.38 134 SER A C 1
ATOM 1060 O O . SER A 1 134 ? 13.222 -5.042 -15.364 1.00 77.38 134 SER A O 1
ATOM 1062 N N . ALA A 1 135 ? 11.945 -3.871 -16.822 1.00 83.19 135 ALA A N 1
ATOM 1063 C CA . ALA A 1 135 ? 10.666 -4.226 -16.222 1.00 83.19 135 ALA A CA 1
ATOM 1064 C C . ALA A 1 135 ? 10.548 -5.752 -16.054 1.00 83.19 135 ALA A C 1
ATOM 1066 O O . ALA A 1 135 ? 10.879 -6.522 -16.959 1.00 83.19 135 ALA A O 1
ATOM 1067 N N . SER A 1 136 ? 10.101 -6.180 -14.878 1.00 91.19 136 SER A N 1
ATOM 1068 C CA . SER A 1 136 ? 9.839 -7.581 -14.544 1.00 91.19 136 SER A CA 1
ATOM 1069 C C . SER A 1 136 ? 8.343 -7.834 -14.650 1.00 91.19 136 SER A C 1
ATOM 1071 O O . SER A 1 136 ? 7.556 -6.949 -14.342 1.00 91.19 136 SER A O 1
ATOM 1073 N N . GLU A 1 137 ? 7.917 -9.028 -15.059 1.00 93.19 137 GLU A N 1
ATOM 1074 C CA . GLU A 1 137 ? 6.488 -9.368 -15.084 1.00 93.19 137 GLU A CA 1
ATOM 1075 C C . GLU A 1 137 ? 5.955 -9.665 -13.673 1.00 93.19 137 GLU A C 1
ATOM 1077 O O . GLU A 1 137 ? 4.820 -9.312 -13.361 1.00 93.19 137 GLU A O 1
ATOM 1082 N N . ALA A 1 138 ? 6.797 -10.212 -12.791 1.00 92.56 138 ALA A N 1
ATOM 1083 C CA . ALA A 1 138 ? 6.396 -10.715 -11.477 1.00 92.56 138 ALA A CA 1
ATOM 1084 C C . ALA A 1 138 ? 6.464 -9.674 -10.346 1.00 92.56 138 ALA A C 1
ATOM 1086 O O . ALA A 1 138 ? 5.739 -9.796 -9.367 1.00 92.56 138 ALA A O 1
ATOM 1087 N N . HIS A 1 139 ? 7.331 -8.668 -10.445 1.00 93.94 139 HIS A N 1
ATOM 1088 C CA . HIS A 1 139 ? 7.513 -7.651 -9.403 1.00 93.94 139 HIS A CA 1
ATOM 1089 C C . HIS A 1 139 ? 7.844 -6.302 -10.028 1.00 93.94 139 HIS A C 1
ATOM 1091 O O . HIS A 1 139 ? 8.320 -6.250 -11.163 1.00 93.94 139 HIS A O 1
ATOM 1097 N N . HIS A 1 140 ? 7.562 -5.219 -9.311 1.00 96.25 140 HIS A N 1
ATOM 1098 C CA . HIS A 1 140 ? 8.023 -3.900 -9.726 1.00 96.25 140 HIS A CA 1
ATOM 1099 C C . HIS A 1 140 ? 9.538 -3.787 -9.567 1.00 96.25 140 HIS A C 1
ATOM 1101 O O . HIS A 1 140 ? 10.150 -4.536 -8.805 1.00 96.25 140 HIS A O 1
ATOM 1107 N N . VAL A 1 141 ? 10.153 -2.879 -10.320 1.00 95.75 141 VAL A N 1
ATOM 1108 C CA . VAL A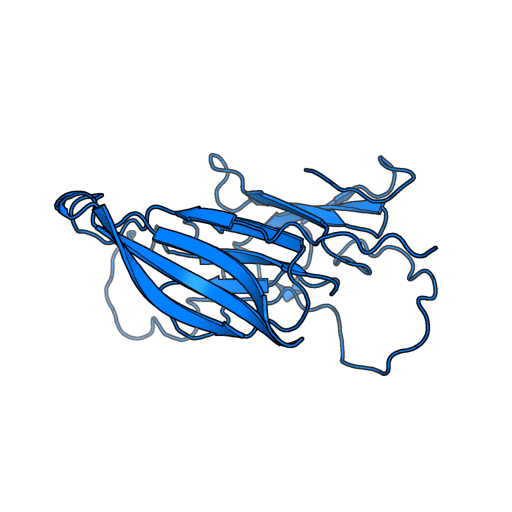 1 141 ? 11.611 -2.646 -10.268 1.00 95.75 141 VAL A CA 1
ATOM 1109 C C . VAL A 1 141 ? 11.986 -1.201 -9.938 1.00 95.75 141 VAL A C 1
ATOM 1111 O O . VAL A 1 141 ? 13.176 -0.892 -9.853 1.00 95.75 141 VAL A O 1
ATOM 1114 N N . ASP A 1 142 ? 10.983 -0.348 -9.730 1.00 95.25 142 ASP A N 1
ATOM 1115 C CA . ASP A 1 142 ? 11.095 1.051 -9.311 1.00 95.25 142 ASP A CA 1
ATOM 1116 C C . ASP A 1 142 ? 9.914 1.414 -8.377 1.00 95.25 142 ASP A C 1
ATOM 1118 O O . ASP A 1 142 ? 8.983 0.619 -8.211 1.00 95.25 142 ASP A O 1
ATOM 1122 N N . ALA A 1 143 ? 9.949 2.609 -7.787 1.00 96.00 143 ALA A N 1
ATOM 1123 C CA . ALA A 1 143 ? 9.036 3.106 -6.756 1.00 96.00 143 ALA A CA 1
ATOM 1124 C C . ALA A 1 143 ? 7.545 2.870 -7.051 1.00 96.00 143 ALA A C 1
ATOM 1126 O O . ALA A 1 143 ? 7.079 3.059 -8.180 1.00 96.00 143 ALA A O 1
ATOM 1127 N N . ILE A 1 144 ? 6.777 2.540 -6.011 1.00 97.44 144 ILE A N 1
ATOM 1128 C CA . ILE A 1 144 ? 5.323 2.354 -6.086 1.00 97.44 144 ILE A CA 1
ATOM 1129 C C . ILE A 1 144 ? 4.624 3.691 -5.849 1.00 97.44 144 ILE A C 1
ATOM 1131 O O . ILE A 1 144 ? 4.672 4.254 -4.758 1.00 97.44 144 ILE A O 1
ATOM 1135 N N . LEU A 1 145 ? 3.950 4.204 -6.875 1.00 96.31 145 LEU A N 1
ATOM 1136 C CA . LEU A 1 145 ? 3.390 5.557 -6.869 1.00 96.31 145 LEU A CA 1
ATOM 1137 C C . LEU A 1 145 ? 1.896 5.585 -6.544 1.00 96.31 145 LEU A C 1
ATOM 1139 O O . LEU A 1 145 ? 1.392 6.607 -6.083 1.00 96.31 145 LEU A O 1
ATOM 1143 N N . SER A 1 146 ? 1.181 4.490 -6.802 1.00 96.88 146 SER A N 1
ATOM 1144 C CA . SER A 1 146 ? -0.253 4.391 -6.545 1.00 96.88 146 SER A CA 1
ATOM 1145 C C . SER A 1 146 ? -0.673 2.949 -6.280 1.00 96.88 146 SER A C 1
ATOM 1147 O O . SER A 1 146 ? -0.124 2.014 -6.867 1.00 96.88 146 SER A O 1
ATOM 1149 N N . LEU A 1 147 ? -1.658 2.791 -5.399 1.00 97.38 147 LEU A N 1
ATOM 1150 C CA . LEU A 1 147 ? -2.292 1.534 -5.031 1.00 97.38 147 LEU A CA 1
ATOM 1151 C C . LEU A 1 147 ? -3.806 1.721 -5.082 1.00 97.38 147 LEU A C 1
ATOM 1153 O O . LEU A 1 147 ? -4.312 2.772 -4.696 1.00 97.38 147 LEU A O 1
ATOM 1157 N N . SER A 1 148 ? -4.516 0.693 -5.536 1.00 96.94 148 SER A N 1
ATOM 1158 C CA . SER A 1 148 ? -5.976 0.694 -5.594 1.00 96.94 148 SER A CA 1
ATOM 1159 C C . SER A 1 148 ? -6.505 -0.706 -5.321 1.00 96.94 148 SER A C 1
ATOM 1161 O O . SER A 1 148 ? -6.187 -1.664 -6.032 1.00 96.94 148 SER A O 1
ATOM 1163 N N . TRP A 1 149 ? -7.278 -0.845 -4.248 1.00 95.44 149 TRP A N 1
ATOM 1164 C CA . TRP A 1 149 ? -7.827 -2.121 -3.805 1.00 95.44 149 TRP A CA 1
ATOM 1165 C C . TRP A 1 149 ? -9.272 -2.297 -4.282 1.00 95.44 149 TRP A C 1
ATOM 1167 O O . TRP A 1 149 ? -10.097 -1.381 -4.214 1.00 95.44 149 TRP A O 1
ATOM 1177 N N . ASN A 1 150 ? -9.599 -3.488 -4.784 1.00 93.19 150 ASN A N 1
ATOM 1178 C CA . ASN A 1 150 ? -10.917 -3.764 -5.338 1.00 93.19 150 ASN A CA 1
ATOM 1179 C C . ASN A 1 150 ? -11.896 -4.220 -4.245 1.00 93.19 150 ASN A C 1
ATOM 1181 O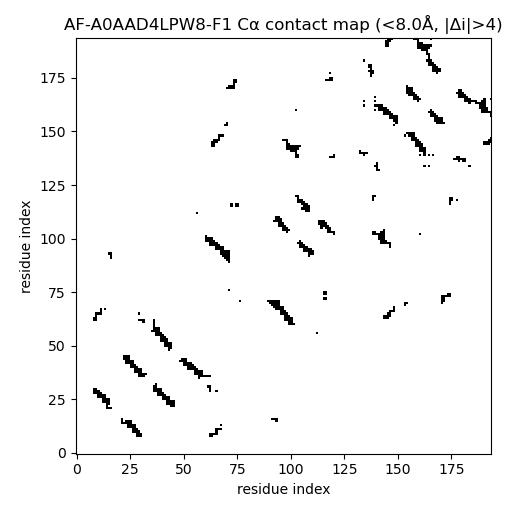 O . ASN A 1 150 ? -11.794 -5.325 -3.723 1.00 93.19 150 ASN A O 1
ATOM 1185 N N . ARG A 1 151 ? -12.921 -3.406 -3.967 1.00 88.38 151 ARG A N 1
ATOM 1186 C CA . ARG A 1 151 ? -13.943 -3.715 -2.948 1.00 88.38 151 ARG A CA 1
ATOM 1187 C C . ARG A 1 151 ? -14.913 -4.840 -3.336 1.00 88.38 151 ARG A C 1
ATOM 1189 O O . ARG A 1 151 ? -15.592 -5.376 -2.470 1.00 88.38 151 ARG A O 1
ATOM 1196 N N . THR A 1 152 ? -15.008 -5.186 -4.623 1.00 89.62 152 THR A N 1
ATOM 1197 C CA . THR A 1 152 ? -15.877 -6.275 -5.116 1.00 89.62 152 THR A CA 1
ATOM 1198 C C . THR A 1 152 ? -15.118 -7.598 -5.159 1.00 89.62 152 THR A C 1
ATOM 1200 O O . THR A 1 152 ? -15.544 -8.589 -4.572 1.00 89.62 152 THR A O 1
ATOM 1203 N N . ALA A 1 153 ? -13.966 -7.610 -5.828 1.00 92.19 153 ALA A N 1
ATOM 1204 C CA . ALA A 1 153 ? -13.048 -8.743 -5.836 1.00 92.19 153 ALA A CA 1
ATOM 1205 C C . ALA A 1 153 ? -11.958 -8.494 -4.788 1.00 92.19 153 ALA A C 1
ATOM 1207 O O . ALA A 1 153 ? -10.863 -8.062 -5.134 1.00 92.19 153 ALA A O 1
ATOM 1208 N N . ARG A 1 154 ? -12.290 -8.726 -3.510 1.00 90.12 154 ARG A N 1
ATOM 1209 C CA . ARG A 1 154 ? -11.484 -8.328 -2.337 1.00 90.12 154 ARG A CA 1
ATOM 1210 C C . ARG A 1 154 ? -10.054 -8.871 -2.310 1.00 90.12 154 ARG A C 1
ATOM 1212 O O . ARG A 1 154 ? -9.199 -8.300 -1.650 1.00 90.12 154 ARG A O 1
ATOM 1219 N N . GLN A 1 155 ? -9.759 -9.938 -3.039 1.00 91.44 155 GLN A N 1
ATOM 1220 C CA . GLN A 1 155 ? -8.397 -10.446 -3.175 1.00 91.44 155 GLN A CA 1
ATOM 1221 C C . GLN A 1 155 ? -7.532 -9.618 -4.138 1.00 91.44 155 GLN A C 1
ATOM 1223 O O . GLN A 1 155 ? -6.323 -9.801 -4.182 1.00 91.44 155 GLN A O 1
ATOM 1228 N N . MET A 1 156 ? -8.127 -8.732 -4.939 1.00 95.38 156 MET A N 1
ATOM 1229 C CA . MET A 1 156 ? -7.436 -8.034 -6.019 1.00 95.38 156 MET A CA 1
ATOM 1230 C C . MET A 1 156 ? -6.908 -6.670 -5.575 1.00 95.38 156 MET A C 1
ATOM 1232 O O . MET A 1 156 ? -7.664 -5.810 -5.119 1.00 95.38 156 MET A O 1
ATOM 1236 N N . LEU A 1 157 ? -5.619 -6.445 -5.815 1.00 96.88 157 LEU A N 1
ATOM 1237 C CA . LEU A 1 157 ? -4.949 -5.157 -5.649 1.00 96.88 157 LEU A CA 1
ATOM 1238 C C . LEU A 1 157 ? -4.324 -4.737 -6.984 1.00 96.88 157 LEU A C 1
ATOM 1240 O O . LEU A 1 157 ? -3.766 -5.569 -7.700 1.00 96.88 157 LEU A O 1
ATOM 1244 N N . ALA A 1 158 ? -4.408 -3.454 -7.319 1.00 97.62 158 ALA A N 1
ATOM 1245 C CA . ALA A 1 158 ? -3.697 -2.847 -8.436 1.00 97.62 158 ALA A CA 1
ATOM 1246 C C . ALA A 1 158 ? -2.593 -1.920 -7.918 1.00 97.62 158 ALA A C 1
ATOM 1248 O O . ALA A 1 158 ? -2.774 -1.242 -6.907 1.00 97.62 158 ALA A O 1
ATOM 1249 N N . SER A 1 159 ? -1.468 -1.869 -8.629 1.00 98.00 159 SER A N 1
ATOM 1250 C CA . SER A 1 159 ? -0.379 -0.929 -8.357 1.00 98.00 159 SER A CA 1
ATOM 1251 C C . SER A 1 159 ? 0.128 -0.264 -9.632 1.00 98.00 159 SER A C 1
ATOM 1253 O O . SER A 1 159 ? 0.213 -0.904 -10.682 1.00 98.00 159 SER A O 1
ATOM 1255 N N . GLY A 1 160 ? 0.492 1.013 -9.522 1.00 97.69 160 GLY A N 1
ATOM 1256 C CA . GLY A 1 160 ? 1.211 1.777 -10.540 1.00 97.69 160 GLY A CA 1
ATOM 1257 C C . GLY A 1 160 ? 2.602 2.164 -10.042 1.00 97.69 160 GLY A C 1
ATOM 1258 O O . GLY A 1 160 ? 2.762 2.543 -8.879 1.00 97.69 160 GLY A O 1
ATOM 1259 N N . SER A 1 161 ? 3.610 2.059 -10.908 1.00 97.38 161 SER A N 1
ATOM 1260 C CA . SER A 1 161 ? 5.014 2.283 -10.544 1.00 97.38 161 SER A CA 1
ATOM 1261 C C . SER A 1 161 ? 5.728 3.263 -11.477 1.00 97.38 161 SER A C 1
ATOM 1263 O O . SER A 1 161 ? 5.318 3.533 -12.613 1.00 97.38 161 SER A O 1
ATOM 1265 N N . ALA A 1 162 ? 6.844 3.793 -10.978 1.00 96.50 162 ALA A N 1
ATOM 1266 C CA . ALA A 1 162 ? 7.830 4.519 -11.760 1.00 96.50 162 ALA A CA 1
ATOM 1267 C C . ALA A 1 162 ? 8.498 3.658 -12.854 1.00 96.50 162 ALA A C 1
ATOM 1269 O O . ALA A 1 162 ? 9.055 4.219 -13.795 1.00 96.50 162 ALA A O 1
ATOM 1270 N N . ASP A 1 163 ? 8.363 2.327 -12.805 1.00 94.56 163 ASP A N 1
ATOM 1271 C CA . ASP A 1 163 ? 8.850 1.406 -13.843 1.00 94.56 163 ASP A CA 1
ATOM 1272 C C . ASP A 1 163 ? 7.982 1.377 -15.118 1.00 94.56 163 ASP A C 1
ATOM 1274 O O . ASP A 1 163 ? 8.197 0.547 -16.003 1.00 94.56 163 ASP A O 1
ATOM 1278 N N . CYS A 1 164 ? 7.018 2.301 -15.223 1.00 95.12 164 CYS A N 1
ATOM 1279 C CA . CYS A 1 164 ? 6.071 2.449 -16.332 1.00 95.12 164 CYS A CA 1
ATOM 1280 C C . CYS A 1 164 ? 5.107 1.260 -16.495 1.00 95.12 164 CYS A C 1
ATOM 1282 O O . CYS A 1 164 ? 4.480 1.109 -17.545 1.00 95.12 164 CYS A O 1
ATOM 1284 N N . THR A 1 165 ? 4.956 0.414 -15.470 1.00 96.19 165 THR A N 1
ATOM 1285 C CA . THR A 1 165 ? 4.023 -0.716 -15.495 1.00 96.19 165 THR A CA 1
ATOM 1286 C C . THR A 1 165 ? 2.887 -0.554 -14.489 1.00 96.19 165 THR A C 1
ATOM 1288 O O . THR A 1 165 ? 3.032 0.052 -13.425 1.00 96.19 165 THR A O 1
ATOM 1291 N N . VAL A 1 166 ? 1.739 -1.138 -14.837 1.00 97.44 166 VAL A N 1
ATOM 1292 C CA . VAL A 1 166 ? 0.669 -1.457 -13.883 1.00 97.44 166 VAL A CA 1
ATOM 1293 C C . VAL A 1 166 ? 0.715 -2.945 -13.589 1.00 97.44 166 VAL A C 1
ATOM 1295 O O . VAL A 1 166 ? 0.903 -3.748 -14.508 1.00 97.44 166 VAL A O 1
ATOM 1298 N N . LYS A 1 167 ? 0.511 -3.331 -12.330 1.00 97.38 167 LYS A N 1
ATOM 1299 C CA . LYS A 1 167 ? 0.419 -4.737 -11.932 1.00 97.38 167 LYS A CA 1
ATOM 1300 C C . LYS A 1 167 ? -0.866 -5.033 -11.188 1.00 97.38 167 LYS A C 1
ATOM 1302 O O . LYS A 1 167 ? -1.373 -4.202 -10.443 1.00 97.38 167 LYS A O 1
ATOM 1307 N N . LEU A 1 168 ? -1.382 -6.236 -11.426 1.00 97.31 168 LEU A N 1
ATOM 1308 C CA . LEU A 1 168 ? -2.493 -6.808 -10.677 1.00 97.31 168 LEU A CA 1
ATOM 1309 C C . LEU A 1 168 ? -1.978 -7.926 -9.788 1.00 97.31 168 LEU A C 1
ATOM 1311 O O . LEU A 1 168 ? -1.274 -8.821 -10.255 1.00 97.31 168 LEU A O 1
ATOM 1315 N N . TRP A 1 169 ? -2.391 -7.890 -8.533 1.00 96.19 169 TRP A N 1
ATOM 1316 C CA . TRP A 1 169 ? -1.983 -8.811 -7.487 1.00 96.19 169 TRP A CA 1
ATOM 1317 C C . TRP A 1 169 ? -3.205 -9.529 -6.946 1.00 96.19 169 TRP A C 1
ATOM 1319 O O . TRP A 1 169 ? -4.291 -8.954 -6.882 1.00 96.19 169 TRP A O 1
ATOM 1329 N N . ASP A 1 170 ? -2.998 -10.777 -6.548 1.00 93.81 170 ASP A N 1
ATOM 1330 C CA . ASP A 1 170 ? -3.981 -11.568 -5.824 1.00 93.81 170 ASP A CA 1
ATOM 1331 C C . ASP A 1 170 ? -3.422 -11.839 -4.423 1.00 93.81 170 ASP A C 1
ATOM 1333 O O . ASP A 1 170 ? -2.466 -12.597 -4.257 1.00 93.81 170 ASP A O 1
ATOM 1337 N N . LEU A 1 171 ? -4.006 -11.176 -3.427 1.00 91.44 171 LEU A N 1
ATOM 1338 C CA . LEU A 1 171 ? -3.597 -11.204 -2.022 1.00 91.44 171 LEU A CA 1
ATOM 1339 C C . LEU A 1 171 ? -3.834 -12.569 -1.352 1.00 91.44 171 LEU A C 1
ATOM 1341 O O . LEU A 1 171 ? -3.330 -12.807 -0.253 1.00 91.44 171 LEU A O 1
ATOM 1345 N N . SER A 1 172 ? -4.583 -13.470 -1.998 1.00 89.81 172 SER A N 1
ATOM 1346 C CA . SER A 1 172 ? -4.816 -14.838 -1.520 1.00 89.81 172 SER A CA 1
ATOM 1347 C C . SER A 1 172 ? -3.689 -15.816 -1.880 1.00 89.81 172 SER A C 1
ATOM 1349 O O . SER A 1 172 ? -3.651 -16.930 -1.355 1.00 89.81 172 SER A O 1
ATOM 1351 N N . ARG A 1 173 ? -2.763 -15.417 -2.763 1.00 86.88 173 ARG A N 1
ATOM 1352 C CA . ARG A 1 173 ? -1.635 -16.245 -3.217 1.00 86.88 173 ARG A CA 1
ATOM 1353 C C . ARG A 1 173 ? -0.394 -16.014 -2.360 1.00 86.88 173 ARG A C 1
ATOM 1355 O O . ARG A 1 173 ? -0.290 -15.015 -1.649 1.00 86.88 173 ARG A O 1
ATOM 1362 N N . ASP A 1 174 ? 0.566 -16.938 -2.436 1.00 83.50 174 ASP A N 1
ATOM 1363 C CA . ASP A 1 174 ? 1.866 -16.723 -1.798 1.00 83.50 174 ASP A CA 1
ATOM 1364 C C . ASP A 1 174 ? 2.533 -15.488 -2.440 1.00 83.50 174 ASP A C 1
ATOM 1366 O O . ASP A 1 174 ? 2.675 -15.449 -3.668 1.00 83.50 174 ASP A O 1
ATOM 1370 N N . PRO A 1 175 ? 2.972 -14.485 -1.653 1.00 81.06 175 PRO A N 1
ATOM 1371 C CA . PRO A 1 175 ? 3.638 -13.296 -2.184 1.00 81.06 175 PRO A CA 1
ATOM 1372 C C . PRO A 1 175 ? 4.859 -13.599 -3.072 1.00 81.06 175 PRO A C 1
ATOM 1374 O O . PRO A 1 175 ? 5.238 -12.769 -3.898 1.00 81.06 175 PRO A O 1
ATOM 1377 N N . LYS A 1 176 ? 5.473 -14.784 -2.939 1.00 81.31 176 LYS A N 1
ATOM 1378 C CA . LYS A 1 176 ? 6.587 -15.256 -3.781 1.00 81.31 176 LYS A CA 1
ATOM 1379 C C . LYS A 1 176 ? 6.179 -15.558 -5.222 1.00 81.31 176 LYS A C 1
ATOM 1381 O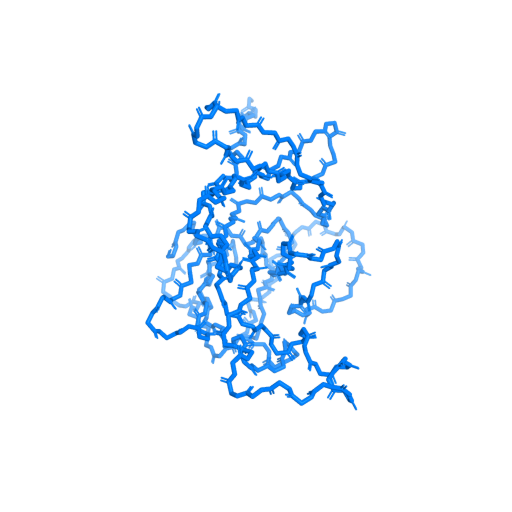 O . LYS A 1 176 ? 7.048 -15.609 -6.090 1.00 81.31 176 LYS A O 1
ATOM 1386 N N . GLU A 1 177 ? 4.893 -15.771 -5.488 1.00 86.44 177 GLU A N 1
ATOM 1387 C CA . GLU A 1 177 ? 4.387 -16.020 -6.841 1.00 86.44 177 GLU A CA 1
ATOM 1388 C C . GLU A 1 177 ? 4.336 -14.743 -7.697 1.00 86.44 177 GLU A C 1
ATOM 1390 O O . GLU A 1 177 ? 4.265 -14.832 -8.923 1.00 86.44 177 GLU A O 1
ATOM 1395 N N . GLY A 1 178 ? 4.424 -13.565 -7.068 1.00 89.88 178 GLY A N 1
ATOM 1396 C CA . GLY A 1 178 ? 4.443 -12.270 -7.742 1.00 89.88 178 GLY A CA 1
ATOM 1397 C C . GLY A 1 178 ? 3.091 -11.841 -8.319 1.00 89.88 178 GLY A C 1
ATOM 1398 O O . GLY A 1 178 ? 2.029 -12.359 -7.969 1.00 89.88 178 GLY A O 1
ATOM 1399 N N . ALA A 1 179 ? 3.130 -10.846 -9.203 1.00 94.56 179 ALA A N 1
ATOM 1400 C CA . ALA A 1 179 ? 1.949 -10.275 -9.835 1.00 94.56 179 ALA A CA 1
ATOM 1401 C C . ALA A 1 179 ? 1.229 -11.294 -10.731 1.00 94.56 179 ALA A C 1
ATOM 1403 O O . ALA A 1 179 ? 1.843 -12.033 -11.501 1.00 94.56 179 ALA A O 1
ATOM 1404 N N . LEU A 1 180 ? -0.104 -11.280 -10.682 1.00 95.06 180 LEU A N 1
ATOM 1405 C CA . LEU A 1 180 ? -0.959 -12.068 -11.565 1.00 95.06 180 LEU A CA 1
ATOM 1406 C C . LEU A 1 180 ? -0.809 -11.614 -13.016 1.00 95.06 180 LEU A C 1
ATOM 1408 O O . LEU A 1 180 ? -0.781 -12.449 -13.919 1.00 95.06 180 LEU A O 1
ATOM 1412 N N . ARG A 1 181 ? -0.748 -10.295 -13.237 1.00 95.50 181 ARG A N 1
ATOM 1413 C CA . ARG A 1 181 ? -0.534 -9.688 -14.555 1.00 95.50 181 ARG A CA 1
ATOM 1414 C C . ARG A 1 181 ? 0.271 -8.401 -14.468 1.00 95.50 181 ARG A C 1
ATOM 1416 O O . ARG A 1 181 ? 0.178 -7.661 -13.492 1.00 95.50 181 ARG A O 1
ATOM 1423 N N . SER A 1 182 ? 0.997 -8.139 -15.546 1.00 95.69 182 SER A N 1
ATOM 1424 C CA . SER A 1 182 ? 1.818 -6.957 -15.781 1.00 95.69 182 SER A CA 1
ATOM 1425 C C . SER A 1 182 ? 1.346 -6.258 -17.053 1.00 95.69 182 SER A C 1
ATOM 1427 O O . SER A 1 182 ? 1.070 -6.904 -18.065 1.00 95.69 182 SER A O 1
ATOM 1429 N N . PHE A 1 183 ? 1.248 -4.933 -17.012 1.00 95.19 183 PHE A N 1
ATOM 1430 C CA . PHE A 1 183 ? 0.818 -4.103 -18.133 1.00 95.19 183 PHE A CA 1
AT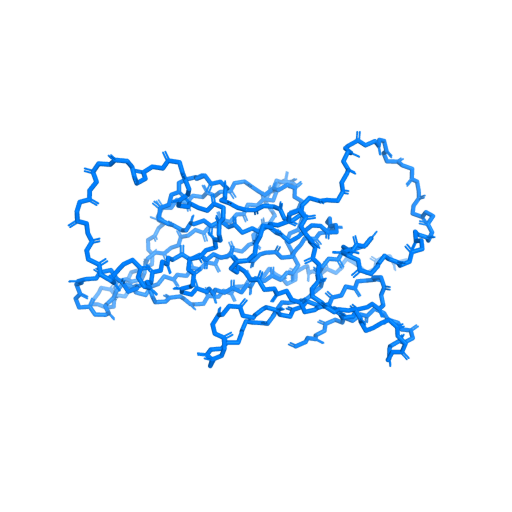OM 1431 C C . PHE A 1 183 ? 1.868 -3.030 -18.437 1.00 95.19 183 PHE A C 1
ATOM 1433 O O . PHE A 1 183 ? 1.666 -1.849 -18.171 1.00 95.19 183 PHE A O 1
ATOM 1440 N N . GLY A 1 184 ? 3.007 -3.439 -19.000 1.00 88.38 184 GLY A N 1
ATOM 1441 C CA . GLY A 1 184 ? 4.118 -2.525 -19.317 1.00 88.38 184 GLY A CA 1
ATOM 1442 C C . GLY A 1 184 ? 4.070 -1.861 -20.697 1.00 88.38 184 GLY A C 1
ATOM 1443 O O . GLY A 1 184 ? 4.909 -1.028 -21.002 1.00 88.38 184 GLY A O 1
ATOM 1444 N N . LYS A 1 185 ? 3.115 -2.227 -21.562 1.00 86.94 185 LYS A N 1
ATOM 1445 C CA . LYS A 1 185 ? 2.998 -1.660 -22.924 1.00 86.94 185 LYS A CA 1
ATOM 1446 C C . LYS A 1 185 ? 1.951 -0.549 -23.043 1.00 86.94 185 LYS A C 1
ATOM 1448 O O . LYS A 1 185 ? 1.793 0.014 -24.122 1.00 86.94 185 LYS A O 1
ATOM 1453 N N . LEU A 1 186 ? 1.205 -0.282 -21.970 1.00 88.19 186 LEU A N 1
ATOM 1454 C CA . LEU A 1 186 ? 0.119 0.703 -21.964 1.00 88.19 186 LEU A CA 1
ATOM 1455 C C . LEU A 1 186 ? 0.622 2.124 -21.694 1.00 88.19 186 LEU A C 1
ATOM 1457 O O . LEU A 1 186 ? 0.061 3.077 -22.228 1.00 88.19 186 LEU A O 1
ATOM 1461 N N . HIS A 1 187 ? 1.674 2.262 -20.888 1.00 88.81 187 HIS A N 1
ATOM 1462 C CA . HIS A 1 187 ? 2.211 3.547 -20.458 1.00 88.81 187 HIS A CA 1
ATOM 1463 C C . HIS A 1 187 ? 3.640 3.726 -20.973 1.00 88.81 187 HIS A C 1
ATOM 1465 O O . HIS A 1 187 ? 4.419 2.778 -21.012 1.00 88.81 187 HIS A O 1
ATOM 1471 N N . MET A 1 188 ? 3.967 4.951 -21.390 1.00 89.69 188 MET A N 1
ATOM 1472 C CA . MET A 1 188 ? 5.303 5.336 -21.877 1.00 89.69 188 MET A CA 1
ATOM 1473 C C . MET A 1 188 ? 6.120 6.085 -20.815 1.00 89.69 188 MET A C 1
ATOM 1475 O O . MET A 1 188 ? 7.268 6.440 -21.062 1.00 89.69 188 MET A O 1
ATOM 1479 N N . ASP A 1 189 ? 5.508 6.365 -19.665 1.00 92.00 189 ASP A N 1
ATOM 1480 C CA . ASP A 1 189 ? 6.089 7.088 -18.537 1.00 92.00 189 ASP A CA 1
ATOM 1481 C C . ASP A 1 189 ? 5.499 6.532 -17.226 1.00 92.00 189 ASP A C 1
ATOM 1483 O O . ASP A 1 189 ? 4.609 5.671 -17.241 1.00 92.00 189 ASP A O 1
ATOM 1487 N N . LYS A 1 190 ? 6.000 7.029 -16.095 1.00 95.06 190 LYS A N 1
ATOM 1488 C CA . LYS A 1 190 ? 5.636 6.633 -14.733 1.00 95.06 190 LYS A CA 1
ATOM 1489 C C . LYS A 1 190 ? 4.124 6.634 -14.523 1.00 95.06 190 LYS A C 1
ATOM 1491 O O . LYS A 1 190 ? 3.440 7.616 -14.817 1.00 95.06 190 LYS A O 1
ATOM 1496 N N . VAL A 1 191 ? 3.609 5.565 -13.922 1.00 95.75 191 VAL A N 1
ATOM 1497 C CA . VAL A 1 191 ? 2.181 5.446 -13.615 1.00 95.75 191 VAL A CA 1
ATOM 1498 C C . VAL A 1 191 ? 1.911 6.023 -12.234 1.00 95.75 191 VAL A C 1
ATOM 1500 O O . VAL A 1 191 ? 2.202 5.393 -11.224 1.00 95.75 191 VAL A O 1
ATOM 1503 N N . GLN A 1 192 ? 1.363 7.235 -12.188 1.00 93.69 192 GLN A N 1
ATOM 1504 C CA . GLN A 1 192 ? 1.168 7.988 -10.942 1.00 93.69 192 GLN A CA 1
ATOM 1505 C C . GLN A 1 192 ? -0.196 7.757 -10.272 1.00 93.69 192 GLN A C 1
ATOM 1507 O O . GLN A 1 192 ? -0.394 8.206 -9.146 1.00 93.69 192 GLN A O 1
ATOM 1512 N N . ALA A 1 193 ? -1.138 7.099 -10.954 1.00 92.94 193 ALA A N 1
ATOM 1513 C CA . ALA A 1 193 ? -2.476 6.804 -10.447 1.00 92.94 193 ALA A CA 1
ATOM 1514 C C . ALA A 1 193 ? -3.035 5.536 -11.106 1.00 92.94 193 ALA A C 1
ATOM 1516 O O . ALA A 1 193 ? -2.866 5.360 -12.317 1.00 92.94 193 ALA A O 1
ATOM 1517 N N . VAL A 1 194 ? -3.700 4.690 -10.316 1.00 89.56 194 VAL A N 1
ATOM 1518 C CA . VAL A 1 194 ? -4.450 3.499 -10.752 1.00 89.56 194 VAL A CA 1
ATOM 1519 C C . VAL A 1 194 ? -5.802 3.401 -10.059 1.00 89.56 194 VAL A C 1
ATOM 1521 O O . VAL A 1 194 ? -5.961 3.997 -8.972 1.00 89.56 194 VAL A O 1
#

Secondary structure (DSSP, 8-state):
----------EEEE----SS-TT-EEEEEEEEETTEEEEEEEEEEGGGTEEEEEEEEE-SS-EEEEEEE-S--TTSSSSSTTS----TT-----EEEEEESSSSEEEEESSSSSEEE---------------PPPPSSS-SS-EEEEEE-SSSTTEEEEEETTS-EEEEETTS-GGG--SEEE-SS-SS-----

Organism: NCBI:txid416441

Sequence (194 aa):
MTKKTMGRHPVRLVTPYLGSPPTDNMLVTAIVEQNVPQLHFFVFDEPTEYLGPHHDLLLSSMPLCLEWLDYPVSSANKEESMDTKDGPDSRFGNYVAIGTLEPEIEIYSIDLLDSVARPRGRGHGQEEKAKHRSASEAHHVDAILSLSWNRTARQMLASGSADCTVKLWDLSRDPKEGALRSFGKLHMDKVQAV

Radius of gyration: 17.59 Å; Cα contacts (8 Å, |Δi|>4): 437; chains: 1; bounding box: 45×50×45 Å

Mean predicted aligned error: 10.65 Å

pLDDT: mean 76.97, std 20.48, range [32.75, 98.0]